Protein AF-A0A0F9FUB1-F1 (afdb_monomer)

Sequence (345 aa):
MPNSFFNKPELEKHFPLVKDVWTCPITGLKVPKDPAANLQWRAKILELADEDEEFREDLYTACSQSVLFFVNAFVFTLLVFEVDTEGPVKQAEHKHIPMVTWDVQDTHILRIEECIIKGLSLLSDKSRNMGATWNHLVELTHRFLFADAESHLILSRKEDTVDILDGQPKQYPYGPLADPGTLFGKIDYILAHLPEWMVPRCNRKKMHLVNLDNKTRIDGESANATAGSSDRRTSIFMDEMAKMEHAEDLLTAILPTVEHGKLVCFSSARGMKNTFAKTYWNAKRGLNEFVPLFIPYNVLPGRDRAWWKRTTANFPGWKALQEYPSTQEEAFLTAGECLFDVYKL

Nearest PDB structures (foldseek):
  2o0k-assembly1_A  TM=8.310E-01  e=2.846E-13  Tequatrovirus T4
  3cpe-assembly1_A  TM=8.251E-01  e=1.065E-12  Tequatrovirus T4
  3ezk-assembly1_A  TM=8.331E-01  e=1.104E-11  Tequatrovirus T4
  4iei-assembly1_A  TM=7.396E-01  e=1.405E-06  Lederbergvirus Sf6
  8v6v-assembly1_X  TM=5.039E-01  e=7.725E-02  Homo sapiens

Radius of gyration: 21.41 Å; Cα contacts (8 Å, |Δi|>4): 626; chains: 1; bounding box: 54×59×69 Å

Structure (mmCIF, N/CA/C/O backbone):
data_AF-A0A0F9FUB1-F1
#
_entry.id   AF-A0A0F9FUB1-F1
#
loop_
_atom_site.group_PDB
_atom_site.id
_atom_site.type_symbol
_atom_site.label_atom_id
_atom_site.label_alt_id
_atom_site.label_comp_id
_atom_site.label_asym_id
_atom_site.label_entity_id
_atom_site.label_seq_id
_atom_site.pdbx_PDB_ins_code
_atom_site.Cartn_x
_atom_site.Cartn_y
_atom_site.Cartn_z
_atom_site.occupancy
_atom_site.B_iso_or_equiv
_atom_site.auth_seq_id
_atom_site.auth_comp_id
_atom_site.auth_asym_id
_atom_site.auth_atom_id
_atom_site.pdbx_PDB_model_num
ATOM 1 N N . MET A 1 1 ? -1.567 -37.825 -49.108 1.00 39.22 1 MET A N 1
ATOM 2 C CA . MET A 1 1 ? -1.844 -38.178 -47.699 1.00 39.22 1 MET A CA 1
ATOM 3 C C . MET A 1 1 ? -2.225 -36.893 -46.974 1.00 39.22 1 MET A C 1
ATOM 5 O O . MET A 1 1 ? -1.507 -35.918 -47.168 1.00 39.22 1 MET A O 1
ATOM 9 N N . PRO A 1 2 ? -3.359 -36.825 -46.260 1.00 32.91 2 PRO A N 1
ATOM 10 C CA . PRO A 1 2 ? -3.817 -35.595 -45.617 1.00 32.91 2 PRO A CA 1
ATOM 11 C C . PRO A 1 2 ? -2.993 -35.269 -44.363 1.00 32.91 2 PRO A C 1
ATOM 13 O O . PRO A 1 2 ? -2.615 -36.166 -43.613 1.00 32.91 2 PRO A O 1
ATOM 16 N N . ASN A 1 3 ? -2.745 -33.975 -44.155 1.00 32.75 3 ASN A N 1
ATOM 17 C CA . ASN A 1 3 ? -2.061 -33.377 -43.007 1.00 32.75 3 ASN A CA 1
ATOM 18 C C . ASN A 1 3 ? -2.715 -33.768 -41.670 1.00 32.75 3 ASN A C 1
ATOM 20 O O . ASN A 1 3 ? -3.828 -33.338 -41.383 1.00 32.75 3 ASN A O 1
ATOM 24 N N . SER A 1 4 ? -1.998 -34.502 -40.816 1.00 37.56 4 SER A N 1
ATOM 25 C CA . SER A 1 4 ? -2.455 -34.903 -39.476 1.00 37.56 4 SER A CA 1
ATOM 26 C C . SER A 1 4 ? -1.955 -33.989 -38.342 1.00 37.56 4 SER A C 1
ATOM 28 O O . SER A 1 4 ? -1.742 -34.457 -37.229 1.00 37.56 4 SER A O 1
ATOM 30 N N . PHE A 1 5 ? -1.759 -32.689 -38.588 1.00 37.06 5 PHE A N 1
ATOM 31 C CA . PHE A 1 5 ? -1.266 -31.734 -37.573 1.00 37.06 5 PHE A CA 1
ATOM 32 C C . PHE A 1 5 ? -2.346 -30.795 -37.009 1.0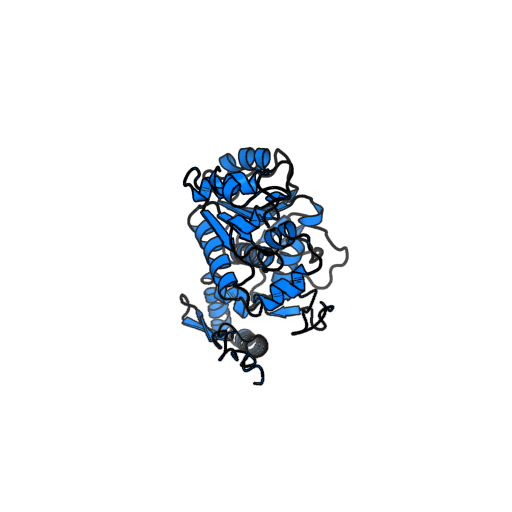0 37.06 5 PHE A C 1
ATOM 34 O O . PHE A 1 5 ? -2.061 -29.657 -36.647 1.00 37.06 5 PHE A O 1
ATOM 41 N N . PHE A 1 6 ? -3.581 -31.276 -36.876 1.00 41.03 6 PHE A N 1
ATOM 42 C CA . PHE A 1 6 ? -4.607 -30.610 -36.069 1.00 41.03 6 PHE A CA 1
ATOM 43 C C . PHE A 1 6 ? -5.077 -31.527 -34.943 1.00 41.03 6 PHE A C 1
ATOM 45 O O . PHE A 1 6 ? -6.197 -32.010 -34.956 1.00 41.03 6 PHE A O 1
ATOM 52 N N . ASN A 1 7 ? -4.218 -31.722 -33.945 1.00 38.50 7 ASN A N 1
ATOM 53 C CA . ASN A 1 7 ? -4.684 -31.888 -32.574 1.00 38.50 7 ASN A CA 1
ATOM 54 C C . ASN A 1 7 ? -4.102 -30.721 -31.785 1.00 38.50 7 ASN A C 1
ATOM 56 O O . ASN A 1 7 ? -2.942 -30.731 -31.376 1.00 38.50 7 ASN A O 1
ATOM 60 N N . LYS A 1 8 ? -4.904 -29.662 -31.660 1.00 35.44 8 LYS A N 1
ATOM 61 C CA . LYS A 1 8 ? -4.648 -28.579 -30.712 1.00 35.44 8 LYS A CA 1
ATOM 62 C C . LYS A 1 8 ? -4.683 -29.246 -29.329 1.00 35.44 8 LYS A C 1
ATOM 64 O O . LYS A 1 8 ? -5.699 -29.872 -29.038 1.00 35.44 8 LYS A O 1
ATOM 69 N N . PRO A 1 9 ? -3.622 -29.201 -28.509 1.00 41.03 9 PRO A N 1
ATOM 70 C CA . PRO A 1 9 ? -3.743 -29.680 -27.142 1.00 41.03 9 PRO A CA 1
ATOM 71 C C . PRO A 1 9 ? -4.807 -28.819 -26.455 1.00 41.03 9 PRO A C 1
ATOM 73 O O . PRO A 1 9 ? -4.644 -27.602 -26.336 1.00 41.03 9 PRO A O 1
ATOM 76 N N . GLU A 1 10 ? -5.930 -29.432 -26.088 1.00 41.75 10 GLU A N 1
ATOM 77 C CA . GLU A 1 10 ? -6.868 -28.821 -25.157 1.00 41.75 10 GLU A CA 1
ATOM 78 C C . GLU A 1 10 ? -6.169 -28.752 -23.802 1.00 41.75 10 GLU A C 1
ATOM 80 O O . GLU A 1 10 ? -5.651 -29.748 -23.297 1.00 41.75 10 GLU A O 1
ATOM 85 N N . LEU A 1 11 ? -6.082 -27.546 -23.242 1.00 40.59 11 LEU A N 1
ATOM 86 C CA . LEU A 1 11 ? -5.579 -27.365 -21.889 1.00 40.59 11 LEU A CA 1
ATOM 87 C C . LEU A 1 11 ? -6.583 -28.008 -20.933 1.00 40.59 11 LEU A C 1
ATOM 89 O O . LEU A 1 11 ? -7.717 -27.548 -20.827 1.00 40.59 11 LEU A O 1
ATOM 93 N N . GLU A 1 12 ? -6.148 -29.030 -20.204 1.00 41.97 12 GLU A N 1
ATOM 94 C CA . GLU A 1 12 ? -6.956 -29.826 -19.269 1.00 41.97 12 GLU A CA 1
ATOM 95 C C . GLU A 1 12 ? -7.289 -29.073 -17.952 1.00 41.97 12 GLU A C 1
ATOM 97 O O . GLU A 1 12 ? -7.445 -29.685 -16.902 1.00 41.97 12 GLU A O 1
ATOM 102 N N . LYS A 1 13 ? -7.480 -27.740 -18.026 1.00 51.28 13 LYS A N 1
ATOM 103 C CA . LYS A 1 13 ? -7.571 -26.704 -16.964 1.00 51.28 13 LYS A CA 1
ATOM 104 C C . LYS A 1 13 ? -6.227 -26.096 -16.575 1.00 51.28 13 LYS A C 1
ATOM 106 O O . LYS A 1 13 ? -5.463 -26.736 -15.874 1.00 51.28 13 LYS A O 1
ATOM 111 N N . HIS A 1 14 ? -6.025 -24.807 -16.870 1.00 39.44 14 HIS A N 1
ATOM 112 C CA . HIS A 1 14 ? -5.095 -23.949 -16.119 1.00 39.44 14 HIS A CA 1
ATOM 113 C C . HIS A 1 14 ? -5.567 -22.484 -16.107 1.00 39.44 14 HIS A C 1
ATOM 115 O O . HIS A 1 14 ? -5.007 -21.619 -16.772 1.00 39.44 14 HIS A O 1
ATOM 121 N N . PHE A 1 15 ? -6.593 -22.208 -15.307 1.00 41.69 15 PHE A N 1
ATOM 122 C CA . PHE A 1 15 ? -6.633 -20.971 -14.523 1.00 41.69 15 PHE A CA 1
ATOM 123 C C . PHE A 1 15 ? -6.132 -21.345 -13.124 1.00 41.69 15 PHE A C 1
ATOM 125 O O . PHE A 1 15 ? -6.408 -22.472 -12.697 1.00 41.69 15 PHE A O 1
ATOM 132 N N . PRO A 1 16 ? -5.379 -20.491 -12.407 1.00 48.22 16 PRO A N 1
ATOM 133 C CA . PRO A 1 16 ? -5.079 -20.797 -11.017 1.00 48.22 16 PRO A CA 1
ATOM 134 C C . PRO A 1 16 ? -6.413 -21.004 -10.298 1.00 48.22 16 PRO A C 1
ATOM 136 O O . PRO A 1 16 ? -7.318 -20.177 -10.420 1.00 48.22 16 PRO A O 1
ATOM 139 N N . LEU A 1 17 ? -6.541 -22.152 -9.628 1.00 47.44 17 LEU A N 1
ATOM 140 C CA . LEU A 1 17 ? -7.622 -22.433 -8.695 1.00 47.44 17 LEU A CA 1
ATOM 141 C C . LEU A 1 17 ? -7.592 -21.303 -7.671 1.00 47.44 17 LEU A C 1
ATOM 143 O O . LEU A 1 17 ? -6.778 -21.332 -6.748 1.00 47.44 17 LEU A O 1
ATOM 147 N N . VAL A 1 18 ? -8.435 -20.289 -7.852 1.00 51.62 18 VAL A N 1
ATOM 148 C CA . VAL A 1 18 ? -8.790 -19.406 -6.749 1.00 51.62 18 VAL A CA 1
ATOM 149 C C . VAL A 1 18 ? -9.301 -20.369 -5.688 1.00 51.62 18 VAL A C 1
ATOM 151 O O . VAL A 1 18 ? -10.274 -21.078 -5.933 1.00 51.62 18 VAL A O 1
ATOM 154 N N . LYS A 1 19 ? -8.583 -20.522 -4.570 1.00 58.09 19 LYS A N 1
ATOM 155 C CA . LYS A 1 19 ? -9.107 -21.324 -3.464 1.00 58.09 19 LYS A CA 1
ATOM 156 C C . LYS A 1 19 ? -10.461 -20.718 -3.132 1.00 58.09 19 LYS A C 1
ATOM 158 O O . LYS A 1 19 ? -10.484 -19.557 -2.742 1.00 58.09 19 LYS A O 1
ATOM 163 N N . ASP A 1 20 ? -11.547 -21.477 -3.280 1.00 77.94 20 ASP A N 1
ATOM 164 C CA . ASP A 1 20 ? -12.909 -20.964 -3.058 1.00 77.94 20 ASP A CA 1
ATOM 165 C C . ASP A 1 20 ? -13.018 -20.224 -1.716 1.00 77.94 20 ASP A C 1
ATOM 167 O O . ASP A 1 20 ? -13.736 -19.233 -1.585 1.00 77.94 20 ASP A O 1
ATOM 171 N N . VAL A 1 21 ? -12.226 -20.673 -0.736 1.00 90.62 21 VAL A N 1
ATOM 172 C CA . VAL A 1 21 ? -12.084 -20.079 0.587 1.00 90.62 21 VAL A CA 1
ATOM 173 C C . VAL A 1 21 ? -10.605 -19.965 0.974 1.00 90.62 21 VAL A C 1
ATOM 175 O O . VAL A 1 21 ? -9.864 -20.950 0.977 1.00 90.62 21 VAL A O 1
ATOM 178 N N . TRP A 1 22 ? -10.184 -18.769 1.375 1.00 93.75 22 TRP A N 1
ATOM 179 C CA . TRP A 1 22 ? -8.928 -18.519 2.081 1.00 93.75 22 TRP A CA 1
A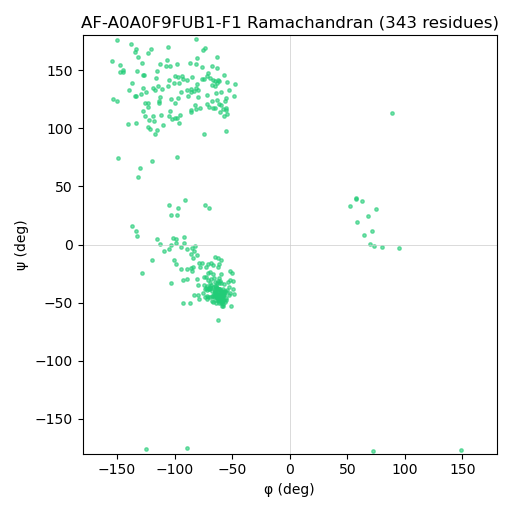TOM 180 C C . TRP A 1 22 ? -9.149 -18.637 3.590 1.00 93.75 22 TRP A C 1
ATOM 182 O O . TRP A 1 22 ? -10.185 -18.227 4.101 1.00 93.75 22 TRP A O 1
ATOM 192 N N . THR A 1 23 ? -8.191 -19.208 4.318 1.00 95.31 23 THR A N 1
ATOM 193 C CA . THR A 1 23 ? -8.221 -19.258 5.789 1.00 95.31 23 THR A CA 1
ATOM 194 C C . THR A 1 23 ? -7.084 -18.403 6.319 1.00 95.31 23 THR A C 1
ATOM 196 O O . THR A 1 23 ? -5.930 -18.642 5.959 1.00 95.31 23 THR A O 1
ATOM 199 N N . CYS A 1 24 ? -7.403 -17.418 7.155 1.00 94.62 24 CYS A N 1
ATOM 200 C CA . CYS A 1 24 ? -6.411 -16.553 7.766 1.00 94.62 24 CYS A CA 1
ATOM 201 C C . CYS A 1 24 ? -5.484 -17.380 8.668 1.00 94.62 24 CYS A C 1
ATOM 203 O O . CYS A 1 24 ? -5.974 -18.048 9.581 1.00 94.62 24 CYS A O 1
ATOM 205 N N . PRO A 1 25 ? -4.156 -17.341 8.457 1.00 93.69 25 PRO A N 1
ATOM 206 C CA . PRO A 1 25 ? -3.219 -18.119 9.264 1.00 93.69 25 PRO A CA 1
ATOM 207 C C . PRO A 1 25 ? -3.073 -17.589 10.698 1.00 93.69 25 PRO A C 1
ATOM 209 O O . PRO A 1 25 ? -2.562 -18.307 11.549 1.00 93.69 25 PRO A O 1
ATOM 212 N N . ILE A 1 26 ? -3.502 -16.349 10.958 1.00 93.81 26 ILE A N 1
ATOM 213 C CA . ILE A 1 26 ? -3.393 -15.691 12.267 1.00 93.81 26 ILE A CA 1
ATOM 214 C C . ILE A 1 26 ? -4.667 -15.923 13.084 1.00 93.81 26 ILE A C 1
ATOM 216 O O . ILE A 1 26 ? -4.597 -16.376 14.220 1.00 93.81 26 ILE A O 1
ATOM 220 N N . THR A 1 27 ? -5.834 -15.664 12.490 1.00 93.25 27 THR A N 1
ATOM 221 C CA . THR A 1 27 ? -7.121 -15.676 13.205 1.00 93.25 27 THR A CA 1
ATOM 222 C C . THR A 1 27 ? -7.929 -16.958 12.992 1.00 93.25 27 THR A C 1
ATOM 224 O O . THR A 1 27 ? -8.914 -17.191 13.682 1.00 93.25 27 THR A O 1
ATOM 227 N N . GLY A 1 28 ? -7.567 -17.790 12.008 1.00 94.31 28 GLY A N 1
ATOM 228 C CA . GLY A 1 28 ? -8.336 -18.976 11.614 1.00 94.31 28 GLY A CA 1
ATOM 229 C C . GLY A 1 28 ? -9.631 -18.676 10.843 1.00 94.31 28 GLY A C 1
ATOM 230 O O . GLY A 1 28 ? -10.315 -19.609 10.416 1.00 94.31 28 GLY A O 1
ATOM 231 N N . LEU A 1 29 ? -9.966 -17.397 10.626 1.00 94.31 29 LEU A N 1
ATOM 232 C CA . LEU A 1 29 ? -11.181 -16.983 9.923 1.00 94.31 29 LEU A CA 1
ATOM 233 C C . LEU A 1 29 ? -11.146 -17.377 8.446 1.00 94.31 29 LEU A C 1
ATOM 235 O O . LEU A 1 29 ? -10.120 -17.280 7.774 1.00 94.31 29 LEU A O 1
ATOM 239 N N . LYS A 1 30 ? -12.298 -17.804 7.931 1.00 95.38 30 LYS A N 1
ATOM 240 C CA . LYS A 1 30 ? -12.470 -18.263 6.551 1.00 95.38 30 LYS A CA 1
ATOM 241 C C . LYS A 1 30 ? -13.157 -17.192 5.715 1.00 95.38 30 LYS A C 1
ATOM 243 O O . LYS A 1 30 ? -14.257 -16.771 6.055 1.00 95.38 30 LYS A O 1
ATOM 248 N N . VAL A 1 31 ? -12.528 -16.801 4.611 1.00 95.75 31 VAL A N 1
ATOM 249 C CA . VAL A 1 31 ? -12.996 -15.744 3.711 1.00 95.75 31 VAL A CA 1
ATOM 250 C C . VAL A 1 31 ? -13.149 -16.304 2.296 1.00 95.75 31 VAL A C 1
ATOM 252 O O . VAL A 1 31 ? -12.165 -16.805 1.743 1.00 95.75 31 VAL A O 1
ATOM 255 N N . PRO A 1 32 ? -14.341 -16.236 1.681 1.00 94.94 32 PRO A N 1
ATOM 256 C CA . PRO A 1 32 ? -14.519 -16.631 0.287 1.00 94.94 32 PRO A CA 1
ATOM 257 C C . PRO A 1 32 ? -13.684 -15.754 -0.649 1.00 94.94 32 PRO A C 1
ATOM 259 O O . PRO A 1 32 ? -13.578 -14.547 -0.425 1.00 94.94 32 PRO A O 1
ATOM 262 N N . LYS A 1 33 ? -13.105 -16.341 -1.699 1.00 90.25 33 LYS A N 1
ATOM 263 C CA . LYS A 1 33 ? -12.280 -15.610 -2.683 1.00 90.25 33 LYS A CA 1
ATOM 264 C C . LYS A 1 33 ? -12.943 -15.466 -4.055 1.00 90.25 33 LYS A C 1
ATOM 266 O O . LYS A 1 33 ? -12.420 -14.757 -4.910 1.00 90.25 33 LYS A O 1
ATOM 271 N N . ASP A 1 34 ? -14.101 -16.088 -4.259 1.00 89.25 34 ASP A N 1
ATOM 272 C CA . ASP A 1 34 ? -14.991 -15.716 -5.358 1.00 89.25 34 ASP A CA 1
ATOM 273 C C . ASP A 1 34 ? -15.642 -14.351 -5.051 1.00 89.25 34 ASP A C 1
ATOM 275 O O . ASP A 1 34 ? -16.185 -14.190 -3.956 1.00 89.25 34 ASP A O 1
ATOM 279 N N . PRO A 1 35 ? -15.607 -13.359 -5.962 1.00 86.81 35 PRO A N 1
ATOM 280 C CA . PRO A 1 35 ? -16.130 -12.020 -5.687 1.00 86.81 35 PRO A CA 1
ATOM 281 C C . PRO A 1 35 ? -17.611 -11.975 -5.289 1.00 86.81 35 PRO A C 1
ATOM 283 O O . PRO A 1 35 ? -17.974 -11.198 -4.405 1.00 86.81 35 PRO A O 1
ATOM 286 N N . ALA A 1 36 ? -18.466 -12.800 -5.903 1.00 88.12 36 ALA A N 1
ATOM 287 C CA . ALA A 1 36 ? -19.897 -12.805 -5.607 1.00 88.12 36 ALA A CA 1
ATOM 288 C C . ALA A 1 36 ? -20.175 -13.459 -4.247 1.00 88.12 36 ALA A C 1
ATOM 290 O O . ALA A 1 36 ? -20.905 -12.898 -3.425 1.00 88.12 36 ALA A O 1
ATOM 291 N N . ALA A 1 37 ? -19.539 -14.602 -3.973 1.00 91.62 37 ALA A N 1
ATOM 292 C CA . ALA A 1 37 ? -19.627 -15.264 -2.674 1.00 91.62 37 ALA A CA 1
ATOM 293 C C . ALA A 1 37 ? -19.030 -14.402 -1.549 1.00 91.62 37 ALA A C 1
ATOM 295 O O . ALA A 1 37 ? -19.576 -14.353 -0.446 1.00 91.62 37 ALA A O 1
ATOM 296 N N . ASN A 1 38 ? -17.931 -13.693 -1.824 1.00 94.94 38 ASN A N 1
ATOM 297 C CA . ASN A 1 38 ? -17.304 -12.776 -0.880 1.00 94.94 38 ASN A CA 1
ATOM 298 C C . ASN A 1 38 ? -18.247 -11.621 -0.533 1.00 94.94 38 ASN A C 1
ATOM 300 O O . ASN A 1 38 ? -18.431 -11.341 0.645 1.00 94.94 38 ASN A O 1
ATOM 304 N N . LEU A 1 39 ? -18.906 -11.008 -1.520 1.00 92.12 39 LEU A N 1
ATOM 305 C CA . LEU A 1 39 ? -19.846 -9.912 -1.278 1.00 92.12 39 LEU A CA 1
ATOM 306 C C . LEU A 1 39 ? -21.030 -10.339 -0.395 1.00 92.12 39 LEU A C 1
ATOM 308 O O . LEU A 1 39 ? -21.378 -9.632 0.549 1.00 92.12 39 LEU A O 1
ATOM 312 N N . GLN A 1 40 ? -21.611 -11.514 -0.657 1.00 94.50 40 GLN A N 1
ATOM 313 C CA . GLN A 1 40 ? -22.681 -12.076 0.179 1.00 94.50 40 GLN A CA 1
ATOM 314 C C . GLN A 1 40 ? -22.197 -12.372 1.603 1.00 94.50 40 GLN A C 1
ATOM 316 O O . GLN A 1 40 ? -22.892 -12.087 2.577 1.00 94.50 40 GLN A O 1
ATOM 321 N N . TRP A 1 41 ? -20.989 -12.923 1.732 1.00 96.38 41 TRP A N 1
ATOM 322 C CA . TRP A 1 41 ? -20.381 -13.199 3.029 1.00 96.38 41 TRP A CA 1
ATOM 323 C C . TRP A 1 41 ? -20.098 -11.916 3.821 1.00 96.38 41 TRP A C 1
ATOM 325 O O . TRP A 1 41 ? -20.417 -11.871 5.006 1.00 96.38 41 TRP A O 1
ATOM 335 N N . ARG A 1 42 ? -19.592 -10.859 3.167 1.00 96.25 42 ARG A N 1
ATOM 336 C CA . ARG A 1 42 ? -19.385 -9.534 3.773 1.00 96.25 42 ARG A CA 1
ATOM 337 C C . ARG A 1 42 ? -20.687 -8.961 4.326 1.00 96.25 42 ARG A C 1
ATOM 339 O O . ARG A 1 42 ? -20.718 -8.540 5.473 1.00 96.25 42 ARG A O 1
ATOM 346 N N . ALA A 1 43 ? -21.766 -8.998 3.542 1.00 95.25 43 ALA A N 1
ATOM 347 C CA . ALA A 1 43 ? -23.073 -8.516 3.991 1.00 95.25 43 ALA A CA 1
ATOM 348 C C . ALA A 1 43 ? -23.541 -9.241 5.264 1.00 95.25 43 ALA A C 1
ATOM 350 O O . ALA A 1 43 ? -23.957 -8.598 6.220 1.00 95.25 43 ALA A O 1
ATOM 351 N N . LYS A 1 44 ? -23.376 -10.569 5.309 1.00 96.12 44 LYS A N 1
ATOM 352 C CA . LYS A 1 44 ? -23.748 -11.377 6.474 1.00 96.12 44 LYS A CA 1
ATOM 353 C C . LYS A 1 44 ? -22.927 -11.046 7.723 1.00 96.12 44 LYS A C 1
ATOM 355 O O . LYS A 1 44 ? -23.491 -10.976 8.808 1.00 96.12 44 LYS A O 1
ATOM 360 N N . ILE A 1 45 ? -21.604 -10.896 7.608 1.00 96.31 45 ILE A N 1
ATOM 361 C CA . ILE A 1 45 ? -20.782 -10.572 8.788 1.00 96.31 45 ILE A CA 1
ATOM 362 C C . ILE A 1 45 ? -21.055 -9.154 9.298 1.00 96.31 45 ILE A C 1
ATOM 364 O O . ILE A 1 45 ? -20.935 -8.928 10.493 1.00 96.31 45 ILE A O 1
ATOM 368 N N . LEU A 1 46 ? -21.437 -8.222 8.418 1.00 95.44 46 LEU A N 1
ATOM 369 C CA . LEU A 1 46 ? -21.810 -6.863 8.810 1.00 95.44 46 LEU A CA 1
ATOM 370 C C . LEU A 1 46 ? -23.153 -6.839 9.539 1.00 95.44 46 LEU A C 1
ATOM 372 O O . LEU A 1 46 ? -23.234 -6.244 10.602 1.00 95.44 46 LEU A O 1
ATOM 376 N N . GLU A 1 47 ? -24.157 -7.555 9.027 1.00 96.06 47 GLU A N 1
ATOM 377 C CA . GLU A 1 47 ? -25.457 -7.705 9.699 1.00 96.06 47 GLU A CA 1
ATOM 378 C C . GLU A 1 47 ? -25.294 -8.295 11.109 1.00 96.06 47 GLU A C 1
ATOM 380 O O . GLU A 1 47 ? -25.861 -7.782 12.067 1.00 96.06 47 GLU A O 1
ATOM 385 N N . LEU A 1 48 ? -24.437 -9.311 11.263 1.00 95.56 48 LEU A N 1
ATOM 386 C CA . LEU A 1 48 ? -24.114 -9.870 12.580 1.00 95.56 48 LEU A CA 1
ATOM 387 C C . LEU A 1 48 ? -23.383 -8.868 13.487 1.00 95.56 48 LEU A C 1
ATOM 389 O O . LEU A 1 48 ? -23.672 -8.806 14.675 1.00 95.56 48 LEU A O 1
ATOM 393 N N . ALA A 1 49 ? -22.445 -8.088 12.946 1.00 96.25 49 ALA A N 1
ATOM 394 C CA . ALA A 1 49 ? -21.695 -7.091 13.714 1.00 96.25 49 ALA A CA 1
ATOM 395 C C . ALA A 1 49 ? -22.551 -5.891 14.157 1.00 96.25 49 ALA A C 1
ATOM 397 O O . ALA A 1 49 ? -22.204 -5.218 15.127 1.00 96.25 49 ALA A O 1
ATOM 398 N N . ASP A 1 50 ? -23.651 -5.609 13.454 1.00 93.69 50 ASP A N 1
ATOM 399 C CA . ASP A 1 50 ? -24.607 -4.570 13.843 1.00 93.69 50 ASP A CA 1
ATOM 400 C C . ASP A 1 50 ? -25.479 -5.010 15.034 1.00 93.69 50 ASP A C 1
ATOM 402 O O . ASP A 1 50 ? -25.916 -4.168 15.823 1.00 93.69 50 ASP A O 1
ATOM 406 N N . GLU A 1 51 ? -25.713 -6.317 15.190 1.00 95.06 51 GLU A N 1
ATOM 407 C CA . GLU A 1 51 ? -26.518 -6.895 16.275 1.00 95.06 51 GLU A CA 1
ATOM 408 C C . GLU A 1 51 ? -25.687 -7.320 17.499 1.00 95.06 51 GLU A C 1
ATOM 410 O O . GLU A 1 51 ? -26.192 -7.281 18.624 1.00 95.06 51 GLU A O 1
ATOM 415 N N . ASP A 1 52 ? -24.427 -7.717 17.295 1.00 97.31 52 ASP A N 1
ATOM 416 C CA . ASP A 1 52 ? -23.550 -8.293 18.318 1.00 97.31 52 ASP A CA 1
ATOM 417 C C . ASP A 1 52 ? -22.253 -7.478 18.478 1.00 97.31 52 ASP A C 1
ATOM 419 O O . ASP A 1 52 ? -21.343 -7.506 17.644 1.00 97.31 52 ASP A O 1
ATOM 423 N N . GLU A 1 53 ? -22.171 -6.751 19.595 1.00 96.75 53 GLU A N 1
ATOM 424 C CA . GLU A 1 53 ? -21.020 -5.918 19.944 1.00 96.75 53 GLU A CA 1
ATOM 425 C C . GLU A 1 53 ? -19.749 -6.735 20.219 1.00 96.75 53 GLU A C 1
ATOM 427 O O . GLU A 1 53 ? -18.668 -6.301 19.827 1.00 96.75 53 GLU A O 1
ATOM 432 N N . GLU A 1 54 ? -19.854 -7.920 20.828 1.00 97.06 54 GLU A N 1
ATOM 433 C CA . GLU A 1 54 ? -18.690 -8.777 21.096 1.00 97.06 54 GLU A CA 1
ATOM 434 C C . GLU A 1 54 ? -18.117 -9.306 19.778 1.00 97.06 54 GLU A C 1
ATOM 436 O O . GLU A 1 54 ? -16.915 -9.205 19.525 1.00 97.06 54 GLU A O 1
ATOM 441 N N . PHE A 1 55 ? -18.991 -9.757 18.874 1.00 97.00 55 PHE A N 1
ATOM 442 C CA . PHE A 1 55 ? -18.586 -10.186 17.536 1.00 97.00 55 PHE A CA 1
ATOM 443 C C . PHE A 1 55 ? -17.931 -9.055 16.728 1.00 97.00 55 PHE A C 1
ATOM 445 O O . PHE A 1 55 ? -16.954 -9.277 16.007 1.00 97.00 55 PHE A O 1
ATOM 452 N N . ARG A 1 56 ? -18.440 -7.825 16.851 1.00 97.38 56 ARG A N 1
ATOM 453 C CA . ARG A 1 56 ? -17.855 -6.642 16.209 1.00 97.38 56 ARG A CA 1
ATOM 454 C C . ARG A 1 56 ? -16.446 -6.338 16.722 1.00 97.38 56 ARG A C 1
ATOM 456 O O . ARG A 1 56 ? -15.553 -6.087 15.910 1.00 97.38 56 ARG A O 1
ATOM 463 N N . GLU A 1 57 ? -16.226 -6.390 18.034 1.00 96.94 57 GLU A N 1
ATOM 464 C CA . GLU A 1 57 ? -14.897 -6.200 18.637 1.00 96.94 57 GLU A CA 1
ATOM 465 C C . GLU A 1 57 ? -13.913 -7.308 18.223 1.00 96.94 57 GLU A C 1
ATOM 467 O O . GLU A 1 57 ? -12.745 -7.034 17.917 1.00 96.94 57 GLU A O 1
ATOM 472 N N . ASP A 1 58 ? -14.390 -8.551 18.113 1.00 97.06 58 ASP A N 1
ATOM 473 C CA . ASP A 1 58 ? -13.604 -9.674 17.596 1.00 97.06 58 ASP A CA 1
ATOM 474 C C . ASP A 1 58 ? -13.197 -9.457 16.131 1.00 97.06 58 ASP A C 1
ATOM 476 O O . ASP A 1 58 ? -12.044 -9.698 15.759 1.00 97.06 58 ASP A O 1
ATOM 480 N N . LEU A 1 59 ? -14.105 -8.953 15.286 1.00 97.56 59 LEU A N 1
ATOM 481 C CA . LEU A 1 59 ? -13.793 -8.597 13.898 1.00 97.56 59 LEU A CA 1
ATOM 482 C C . LEU A 1 59 ? -12.775 -7.456 13.815 1.00 97.56 59 LEU A C 1
ATOM 484 O O . LEU A 1 59 ? -11.839 -7.534 13.010 1.00 97.56 59 LEU A O 1
ATOM 488 N N . TYR A 1 60 ? -12.933 -6.412 14.633 1.00 97.69 60 TYR A N 1
ATOM 489 C CA . TYR A 1 60 ? -11.984 -5.300 14.706 1.00 97.69 60 TYR A CA 1
ATOM 490 C C . TYR A 1 60 ? -10.589 -5.797 15.116 1.00 97.69 60 TYR A C 1
ATOM 492 O O . TYR A 1 60 ? -9.589 -5.486 14.461 1.00 97.69 60 TYR A O 1
ATOM 500 N N . THR A 1 61 ? -10.523 -6.658 16.133 1.00 97.62 61 THR A N 1
ATOM 501 C CA . THR A 1 61 ? -9.288 -7.301 16.604 1.00 97.62 61 THR A CA 1
ATOM 502 C C . THR A 1 61 ? -8.671 -8.201 15.534 1.00 97.62 61 THR A C 1
ATOM 504 O O . THR A 1 61 ? -7.467 -8.147 15.284 1.00 97.62 61 THR A O 1
ATOM 507 N N . ALA A 1 62 ? -9.475 -8.994 14.829 1.00 98.06 62 ALA A N 1
ATOM 508 C CA . ALA A 1 62 ? -8.994 -9.808 13.720 1.00 98.06 62 ALA A CA 1
ATOM 509 C C . ALA A 1 62 ? -8.407 -8.953 12.582 1.00 98.06 62 ALA A C 1
ATOM 511 O O . ALA A 1 62 ? -7.395 -9.330 11.984 1.00 98.06 62 ALA A O 1
ATOM 512 N N . CYS A 1 63 ? -9.013 -7.796 12.289 1.00 98.38 63 CYS A N 1
ATOM 513 C CA . CYS A 1 63 ? -8.486 -6.851 11.306 1.00 98.38 63 CYS A CA 1
ATOM 514 C C . CYS A 1 63 ? -7.156 -6.252 11.750 1.00 98.38 63 CYS A C 1
ATOM 516 O O . CYS A 1 63 ? -6.228 -6.213 10.944 1.00 98.38 63 CYS A O 1
ATOM 518 N N . SER A 1 64 ? -7.034 -5.835 13.012 1.00 97.56 64 SER A N 1
ATOM 519 C CA . SER A 1 64 ? -5.796 -5.235 13.524 1.00 97.56 64 SER A CA 1
ATOM 520 C C . SER A 1 64 ? -4.612 -6.207 13.473 1.00 97.56 64 SER A C 1
ATOM 522 O O . SER A 1 64 ? -3.484 -5.796 13.210 1.00 97.56 64 SER A O 1
ATOM 524 N N . GLN A 1 65 ? -4.875 -7.507 13.630 1.00 96.81 65 GLN A N 1
ATOM 525 C CA . GLN A 1 65 ? -3.864 -8.565 13.583 1.00 96.81 65 GLN A CA 1
ATOM 526 C C . GLN A 1 65 ? -3.532 -9.065 12.170 1.00 96.81 65 GLN A C 1
ATOM 528 O O . GLN A 1 65 ? -2.479 -9.668 11.974 1.00 96.81 65 GLN A O 1
ATOM 533 N N . SER A 1 66 ? -4.425 -8.889 11.190 1.00 97.69 66 SER A N 1
ATOM 534 C CA . SER A 1 66 ? -4.242 -9.437 9.843 1.00 97.69 66 SER A CA 1
ATOM 535 C C . SER A 1 66 ? -4.700 -8.474 8.754 1.00 97.69 66 SER A C 1
ATOM 537 O O . SER A 1 66 ? -5.886 -8.397 8.419 1.00 97.69 66 SER A O 1
ATOM 539 N N . VAL A 1 67 ? -3.731 -7.831 8.095 1.00 97.69 67 VAL A N 1
ATOM 540 C CA . VAL A 1 67 ? -3.981 -6.976 6.923 1.00 97.69 67 VAL A CA 1
ATOM 541 C C . VAL A 1 67 ? -4.702 -7.724 5.792 1.00 97.69 67 VAL A C 1
ATOM 543 O O . VAL A 1 67 ? -5.553 -7.153 5.109 1.00 97.69 67 VAL A O 1
ATOM 546 N N . LEU A 1 68 ? -4.432 -9.026 5.621 1.00 97.69 68 LEU A N 1
ATOM 547 C CA . LEU A 1 68 ? -5.107 -9.849 4.613 1.00 97.69 68 LEU A CA 1
ATOM 548 C C . LEU A 1 68 ? -6.567 -10.145 4.962 1.00 97.69 68 LEU A C 1
ATOM 550 O O . LEU A 1 68 ? -7.405 -10.189 4.059 1.00 97.69 68 LEU A O 1
ATOM 554 N N . PHE A 1 69 ? -6.892 -10.336 6.243 1.00 98.06 69 PHE A N 1
ATOM 555 C CA . PHE A 1 69 ? -8.288 -10.446 6.657 1.00 98.06 69 PHE A CA 1
ATOM 556 C C . PHE A 1 69 ? -9.009 -9.114 6.440 1.00 98.06 69 PHE A C 1
ATOM 558 O O . PHE A 1 69 ? -10.031 -9.090 5.756 1.00 98.06 69 PHE A O 1
ATOM 565 N N . PHE A 1 70 ? -8.418 -8.010 6.908 1.00 98.31 70 PHE A N 1
ATOM 566 C CA . PHE A 1 70 ? -8.945 -6.658 6.719 1.00 98.31 70 PHE A CA 1
ATOM 567 C C . PHE A 1 70 ? -9.278 -6.356 5.247 1.00 98.31 70 PHE A C 1
ATOM 569 O O . PHE A 1 70 ? -10.414 -6.000 4.926 1.00 98.31 70 PHE A O 1
ATOM 576 N N . VAL A 1 71 ? -8.326 -6.562 4.327 1.00 97.44 71 VAL A N 1
ATOM 577 C CA . VAL A 1 71 ? -8.542 -6.254 2.904 1.00 97.44 71 VAL A CA 1
ATOM 578 C C . VAL A 1 71 ? -9.622 -7.133 2.274 1.00 97.44 71 VAL A C 1
ATOM 580 O O . VAL A 1 71 ? -10.511 -6.628 1.588 1.00 97.44 71 VAL A O 1
ATOM 583 N N . ASN A 1 72 ? -9.605 -8.440 2.547 1.00 96.75 72 ASN A N 1
ATOM 584 C CA . ASN A 1 72 ? -10.550 -9.370 1.934 1.00 96.75 72 ASN A CA 1
ATOM 585 C C . ASN A 1 72 ? -11.954 -9.308 2.547 1.00 96.75 72 ASN A C 1
ATOM 587 O O . ASN A 1 72 ? -12.893 -9.791 1.905 1.00 96.75 72 ASN A O 1
ATOM 591 N N . ALA A 1 73 ? -12.112 -8.708 3.729 1.00 96.56 73 ALA A N 1
ATOM 592 C CA . ALA A 1 73 ? -13.395 -8.583 4.409 1.00 96.56 73 ALA A CA 1
ATOM 593 C C . ALA A 1 73 ? -14.039 -7.197 4.316 1.00 96.56 73 ALA A C 1
ATOM 595 O O . ALA A 1 73 ? -15.258 -7.121 4.216 1.00 96.56 73 ALA A O 1
ATOM 596 N N . PHE A 1 74 ? -13.262 -6.113 4.272 1.00 96.56 74 PHE A N 1
ATOM 597 C CA . PHE A 1 74 ? -13.836 -4.766 4.398 1.00 96.56 74 PHE A CA 1
ATOM 598 C C . PHE A 1 74 ? -13.424 -3.805 3.286 1.00 96.56 74 PHE A C 1
ATOM 600 O O . PHE A 1 74 ? -14.165 -2.880 2.969 1.00 96.56 74 PHE A O 1
ATOM 607 N N . VAL A 1 75 ? -12.288 -4.027 2.623 1.00 96.38 75 VAL A N 1
ATOM 608 C CA . VAL A 1 75 ? -11.785 -3.058 1.641 1.00 96.38 75 VAL A CA 1
ATOM 609 C C . VAL A 1 75 ? -12.507 -3.185 0.303 1.00 96.38 75 VAL A C 1
ATOM 611 O O . VAL A 1 75 ? -12.645 -4.277 -0.260 1.00 96.38 75 VAL A O 1
ATOM 614 N N . PHE A 1 76 ? -12.925 -2.045 -0.240 1.00 92.00 76 PHE A N 1
ATOM 615 C CA . PHE A 1 76 ? -13.394 -1.900 -1.614 1.00 92.00 76 PHE A CA 1
ATOM 616 C C . PHE A 1 76 ? -12.320 -1.238 -2.480 1.00 92.00 76 PHE A C 1
ATOM 618 O O . PHE A 1 76 ? -11.497 -0.458 -2.006 1.00 92.00 76 PHE A O 1
ATOM 625 N N . THR A 1 77 ? -12.355 -1.524 -3.778 1.00 88.00 77 THR A N 1
ATOM 626 C CA . THR A 1 77 ? -11.555 -0.840 -4.796 1.00 88.00 77 THR A CA 1
ATOM 627 C C . THR A 1 77 ? -12.462 -0.240 -5.870 1.00 88.00 77 THR A C 1
ATOM 629 O O . THR A 1 77 ? -13.654 -0.557 -5.947 1.00 88.00 77 THR A O 1
ATOM 632 N N . LEU A 1 78 ? -11.903 0.669 -6.667 1.00 80.38 78 LEU A N 1
ATOM 633 C CA . LEU A 1 78 ? -12.595 1.334 -7.763 1.00 80.38 78 LEU A CA 1
ATOM 634 C C . LEU A 1 78 ? -12.135 0.744 -9.101 1.00 80.38 78 LEU A C 1
ATOM 636 O O . LEU A 1 78 ? -11.001 0.962 -9.538 1.00 80.38 78 LEU A O 1
ATOM 640 N N . LEU A 1 79 ? -13.029 0.017 -9.766 1.00 72.62 79 LEU A N 1
ATOM 641 C CA . LEU A 1 79 ? -12.826 -0.488 -11.114 1.00 72.62 79 LEU A CA 1
ATOM 642 C C . LEU A 1 79 ? -13.243 0.579 -12.127 1.00 72.62 79 LEU A C 1
ATOM 644 O O . LEU A 1 79 ? -14.408 0.950 -12.238 1.00 72.62 79 LEU A O 1
ATOM 648 N N . VAL A 1 80 ? -12.272 1.088 -12.882 1.00 61.62 80 VAL A N 1
ATOM 649 C CA . VAL A 1 80 ? -12.536 2.065 -13.953 1.00 61.62 80 VAL A CA 1
ATOM 650 C C . VAL A 1 80 ? -12.810 1.357 -15.284 1.00 61.62 80 VAL A C 1
ATOM 652 O O . VAL A 1 80 ? -13.571 1.853 -16.116 1.00 61.62 80 VAL A O 1
ATOM 655 N N . PHE A 1 81 ? -12.218 0.177 -15.474 1.00 56.28 81 PHE A N 1
ATOM 656 C CA . PHE A 1 81 ? -12.235 -0.551 -16.733 1.00 56.28 81 PHE A CA 1
ATOM 657 C C . PHE A 1 81 ? -12.421 -2.053 -16.512 1.00 56.28 81 PHE A C 1
ATOM 659 O O . PHE A 1 81 ? -11.698 -2.651 -15.718 1.00 56.28 81 PHE A O 1
ATOM 666 N N . GLU A 1 82 ? -13.330 -2.659 -17.268 1.00 52.44 82 GLU A N 1
ATOM 667 C CA . GLU A 1 82 ? -13.513 -4.105 -17.364 1.00 52.44 82 GLU A CA 1
ATOM 668 C C . GLU A 1 82 ? -12.852 -4.632 -18.639 1.00 52.44 82 GLU A C 1
ATOM 670 O O . GLU A 1 82 ? -12.926 -4.023 -19.711 1.00 52.44 82 GLU A O 1
ATOM 675 N N . VAL A 1 83 ? -12.186 -5.779 -18.523 1.00 51.41 83 VAL A N 1
ATOM 676 C CA . VAL A 1 83 ? -11.662 -6.513 -19.675 1.00 51.41 83 VAL A CA 1
ATOM 677 C C . VAL A 1 83 ? -12.618 -7.666 -19.932 1.00 51.41 83 VAL A C 1
ATOM 679 O O . VAL A 1 83 ? -12.665 -8.616 -19.155 1.00 51.41 83 VAL A O 1
ATOM 682 N N . ASP A 1 84 ? -13.390 -7.560 -21.010 1.00 45.78 84 ASP A N 1
ATOM 683 C CA . ASP A 1 84 ? -14.251 -8.644 -21.474 1.00 45.78 84 ASP A CA 1
ATOM 684 C C . ASP A 1 84 ? -13.372 -9.844 -21.865 1.00 45.78 84 ASP A C 1
ATOM 686 O O . ASP A 1 84 ? -12.301 -9.661 -22.452 1.00 45.78 84 ASP A O 1
ATOM 690 N N . THR A 1 85 ? -13.798 -11.062 -21.523 1.00 43.72 85 THR A N 1
ATOM 691 C CA . THR A 1 85 ? -12.989 -12.300 -21.607 1.00 43.72 85 THR A CA 1
ATOM 692 C C . THR A 1 85 ? -12.336 -12.543 -22.976 1.00 43.72 85 THR A C 1
ATOM 694 O O . THR A 1 85 ? -11.280 -13.176 -23.047 1.00 43.72 85 THR A O 1
ATOM 697 N N . GLU A 1 86 ? -12.877 -11.955 -24.047 1.00 44.78 86 GLU A N 1
ATOM 698 C CA . GLU A 1 86 ? -12.300 -11.980 -25.398 1.00 44.78 86 GLU A CA 1
ATOM 699 C C . GLU A 1 86 ? -12.268 -10.608 -26.113 1.00 44.78 86 GLU A C 1
ATOM 701 O O . GLU A 1 86 ? -12.011 -10.547 -27.316 1.00 44.78 86 GLU A O 1
ATOM 706 N N . GLY A 1 87 ? -12.519 -9.494 -25.413 1.00 51.28 87 GLY A N 1
ATOM 707 C CA . GLY A 1 87 ? -12.901 -8.223 -26.047 1.00 51.28 87 GLY A CA 1
ATOM 708 C C . GLY A 1 87 ? -12.053 -6.982 -25.717 1.00 51.28 87 GLY A C 1
ATOM 709 O O . GLY A 1 87 ? -11.034 -7.060 -25.027 1.00 51.28 87 GLY A O 1
ATOM 710 N N . PRO A 1 88 ? -12.463 -5.805 -26.241 1.00 47.88 88 PRO A N 1
ATOM 711 C CA . PRO A 1 88 ? -11.857 -4.523 -25.900 1.00 47.88 88 PRO A CA 1
ATOM 712 C C . PRO A 1 88 ? -12.143 -4.149 -24.442 1.00 47.88 88 PRO A C 1
ATOM 714 O O . PRO A 1 88 ? -13.160 -4.535 -23.869 1.00 47.88 88 PRO A O 1
ATOM 717 N N . VAL A 1 89 ? -11.249 -3.345 -23.869 1.00 58.22 89 VAL A N 1
ATOM 718 C CA . VAL A 1 89 ? -11.436 -2.728 -22.553 1.00 58.22 89 VAL A CA 1
ATOM 719 C C . VAL A 1 89 ? -12.692 -1.851 -22.593 1.00 58.22 89 VAL A C 1
ATOM 721 O O . VAL A 1 89 ? -12.759 -0.913 -23.390 1.00 58.22 89 VAL A O 1
ATOM 724 N N . LYS A 1 90 ? -13.684 -2.153 -21.754 1.00 55.44 90 LYS A N 1
ATOM 725 C CA . LYS A 1 90 ? -14.920 -1.371 -21.603 1.00 55.44 90 LYS A CA 1
ATOM 726 C C . LYS A 1 90 ? -14.885 -0.609 -20.281 1.00 55.44 90 LYS A C 1
ATOM 728 O O . LYS A 1 90 ? -14.129 -0.954 -19.376 1.00 55.44 90 LYS A O 1
ATOM 733 N N . GLN A 1 91 ? -15.676 0.455 -20.167 1.00 55.31 91 GLN A N 1
ATOM 734 C CA . GLN A 1 91 ? -15.919 1.063 -18.857 1.00 55.31 91 GLN A CA 1
ATOM 735 C C . GLN A 1 91 ? -16.670 0.059 -17.984 1.00 55.31 91 GLN A C 1
ATOM 737 O O . GLN A 1 91 ? -17.591 -0.588 -18.476 1.00 55.31 91 GLN A O 1
ATOM 742 N N . ALA A 1 92 ? -16.261 -0.069 -16.724 1.00 61.56 92 ALA A N 1
ATOM 743 C CA . ALA A 1 92 ? -16.924 -0.972 -15.792 1.00 61.56 92 ALA A CA 1
ATOM 744 C C . ALA A 1 92 ? -18.371 -0.523 -15.541 1.00 61.56 92 ALA A C 1
ATOM 746 O O . ALA A 1 92 ? -18.602 0.655 -15.235 1.00 61.56 92 ALA A O 1
ATOM 747 N N . GLU A 1 93 ? -19.328 -1.449 -15.652 1.00 58.34 93 GLU A N 1
ATOM 748 C CA . GLU A 1 93 ? -20.731 -1.190 -15.297 1.00 58.34 93 GLU A CA 1
ATOM 749 C C . GLU A 1 93 ? -20.871 -1.042 -13.776 1.00 58.34 93 GLU A C 1
ATOM 751 O O . GLU A 1 93 ? -21.555 -0.137 -13.289 1.00 58.34 93 GLU A O 1
ATOM 756 N N . HIS A 1 94 ? -20.129 -1.858 -13.021 1.00 66.69 94 HIS A N 1
ATOM 757 C CA . HIS A 1 94 ? -20.036 -1.788 -11.567 1.00 66.69 94 HIS A CA 1
ATOM 758 C C . HIS A 1 94 ? -18.649 -1.306 -11.140 1.00 66.69 94 HIS A C 1
ATOM 760 O O . HIS A 1 94 ? -17.668 -2.046 -11.141 1.00 66.69 94 HIS A O 1
ATOM 766 N N . LYS A 1 95 ? -18.564 -0.031 -10.752 1.00 77.50 95 LYS A N 1
ATOM 767 C CA . LYS A 1 95 ? -17.284 0.605 -10.407 1.00 77.50 95 LYS A CA 1
ATOM 768 C C . LYS A 1 95 ? -16.803 0.275 -8.997 1.00 77.50 95 LYS A C 1
ATOM 770 O O . LYS A 1 95 ? -15.602 0.257 -8.761 1.00 77.50 95 LYS A O 1
ATOM 775 N N . HIS A 1 96 ? -17.717 0.023 -8.066 1.00 84.38 96 HIS A N 1
ATOM 776 C CA . HIS A 1 96 ? -17.395 -0.259 -6.668 1.00 84.38 96 HIS A CA 1
ATOM 777 C C . HIS A 1 96 ? -17.392 -1.766 -6.455 1.00 84.38 96 HIS A C 1
ATOM 779 O O . HIS A 1 96 ? -18.449 -2.393 -6.490 1.00 84.38 96 HIS A O 1
ATOM 785 N N . ILE A 1 97 ? -16.212 -2.349 -6.261 1.00 86.00 97 ILE A N 1
ATOM 786 C CA . ILE A 1 97 ? -16.070 -3.799 -6.113 1.00 86.00 97 ILE A CA 1
ATOM 787 C C . ILE A 1 97 ? -15.299 -4.143 -4.837 1.00 86.00 97 ILE A C 1
ATOM 789 O O . ILE A 1 97 ? -14.385 -3.402 -4.457 1.00 86.00 97 ILE A O 1
ATOM 793 N N . PRO A 1 98 ? -15.633 -5.259 -4.164 1.00 90.75 98 PRO A N 1
ATOM 794 C CA . PRO A 1 98 ? -14.831 -5.741 -3.051 1.00 90.75 98 PRO A CA 1
ATOM 795 C C . PRO A 1 98 ? -13.412 -6.037 -3.544 1.00 90.75 98 PRO A C 1
ATOM 797 O O . PRO A 1 98 ? -13.219 -6.705 -4.563 1.00 90.75 98 PRO A O 1
ATOM 800 N N . MET A 1 99 ? -12.403 -5.546 -2.824 1.00 92.69 99 MET A N 1
ATOM 801 C CA . MET A 1 99 ? -11.025 -5.935 -3.086 1.00 92.69 99 MET A CA 1
ATOM 802 C C . MET A 1 99 ? -10.822 -7.355 -2.560 1.00 92.69 99 MET A C 1
ATOM 804 O O . MET A 1 99 ? -10.559 -7.573 -1.381 1.00 92.69 99 MET A O 1
ATOM 808 N N . VAL A 1 100 ? -10.969 -8.327 -3.455 1.00 92.50 100 VAL A N 1
ATOM 809 C CA . VAL A 1 100 ? -10.631 -9.725 -3.196 1.00 92.50 100 VAL A CA 1
ATOM 810 C C . VAL A 1 100 ? -9.268 -9.987 -3.809 1.00 92.50 100 VAL A 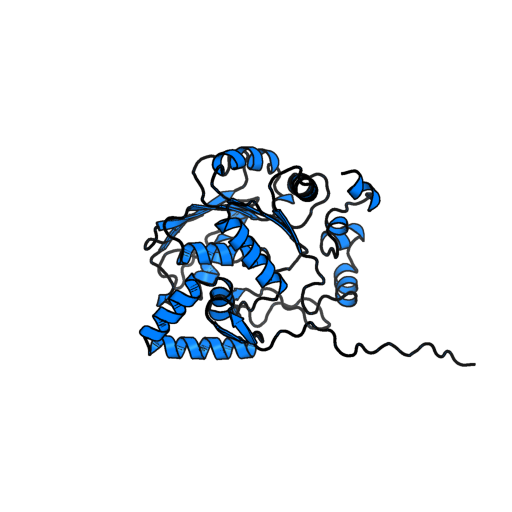C 1
ATOM 812 O O . VAL A 1 100 ? -9.105 -9.974 -5.029 1.00 92.50 100 VAL A O 1
ATOM 815 N N . THR A 1 101 ? -8.265 -10.150 -2.956 1.00 92.81 101 THR A N 1
ATOM 816 C CA . THR A 1 101 ? -6.870 -10.189 -3.396 1.00 92.81 101 THR A CA 1
ATOM 817 C C . THR A 1 101 ? -6.539 -11.485 -4.131 1.00 92.81 101 THR A C 1
ATOM 819 O O . THR A 1 101 ? -7.013 -12.563 -3.775 1.00 92.81 101 THR A O 1
ATOM 822 N N . TRP A 1 102 ? -5.670 -11.410 -5.132 1.00 89.94 102 TRP A N 1
ATOM 823 C CA . TRP A 1 102 ? -5.021 -12.596 -5.697 1.00 89.94 102 TRP A CA 1
ATOM 824 C C . TRP A 1 102 ? -3.839 -13.047 -4.830 1.00 89.94 102 TRP A C 1
ATOM 826 O O . TRP A 1 102 ? -3.252 -12.229 -4.126 1.00 89.94 102 TRP A O 1
ATOM 836 N N . ASP A 1 103 ? -3.399 -14.300 -4.960 1.00 89.31 103 ASP A N 1
ATOM 837 C CA . ASP A 1 103 ? -2.252 -14.848 -4.207 1.00 89.31 103 ASP A CA 1
ATOM 838 C C . ASP A 1 103 ? -0.978 -13.990 -4.335 1.00 89.31 103 ASP A C 1
ATOM 840 O O . ASP A 1 103 ? -0.212 -13.804 -3.385 1.00 89.31 103 ASP A O 1
ATOM 844 N N . VAL A 1 104 ? -0.753 -13.412 -5.519 1.00 88.56 104 VAL A N 1
ATOM 845 C CA . VAL A 1 104 ? 0.370 -12.494 -5.744 1.00 88.56 104 VAL A CA 1
ATOM 846 C C . VAL A 1 104 ? 0.202 -11.174 -4.987 1.00 88.56 104 VAL A C 1
ATOM 848 O O . VAL A 1 104 ? 1.182 -10.605 -4.510 1.00 88.56 104 VAL A O 1
ATOM 851 N N . GLN A 1 105 ? -1.030 -10.679 -4.854 1.00 92.88 105 GLN A N 1
ATOM 852 C CA . GLN A 1 105 ? -1.310 -9.482 -4.070 1.00 92.88 105 GLN A CA 1
ATOM 853 C C . GLN A 1 105 ? -1.174 -9.768 -2.579 1.00 92.88 105 GLN A C 1
ATOM 855 O O . GLN A 1 105 ? -0.586 -8.937 -1.898 1.00 92.88 105 GLN A O 1
ATOM 860 N N . ASP A 1 106 ? -1.613 -10.940 -2.108 1.00 93.94 106 ASP A N 1
ATOM 861 C CA . ASP A 1 106 ? -1.392 -11.392 -0.729 1.00 93.94 106 ASP A CA 1
ATOM 862 C C . ASP A 1 106 ? 0.101 -11.399 -0.402 1.00 93.94 106 ASP A C 1
ATOM 864 O O . ASP A 1 106 ? 0.540 -10.783 0.568 1.00 93.94 106 ASP A O 1
ATOM 868 N N . THR A 1 107 ? 0.902 -12.011 -1.278 1.00 92.50 107 THR A N 1
ATOM 869 C CA . THR A 1 107 ? 2.364 -12.055 -1.138 1.00 92.50 107 THR A CA 1
ATOM 870 C C . THR A 1 107 ? 2.974 -10.653 -1.116 1.00 92.50 107 THR A C 1
ATOM 872 O O . THR A 1 107 ? 3.864 -10.370 -0.317 1.00 92.50 107 THR A O 1
ATOM 875 N N . HIS A 1 108 ? 2.503 -9.759 -1.986 1.00 93.50 108 HIS A N 1
ATOM 876 C CA . HIS A 1 108 ? 3.012 -8.394 -2.067 1.00 93.50 108 HIS A CA 1
ATOM 877 C C . HIS A 1 108 ? 2.642 -7.560 -0.832 1.00 93.50 108 HIS A C 1
ATOM 879 O O . HIS A 1 108 ? 3.515 -6.892 -0.291 1.00 93.50 108 HIS A O 1
ATOM 885 N N . ILE A 1 109 ? 1.391 -7.625 -0.364 1.00 95.50 109 ILE A N 1
ATOM 886 C CA . ILE A 1 109 ? 0.921 -6.913 0.836 1.00 95.50 109 ILE A CA 1
ATOM 887 C C . ILE A 1 109 ? 1.698 -7.389 2.066 1.00 95.50 109 ILE A C 1
ATOM 889 O O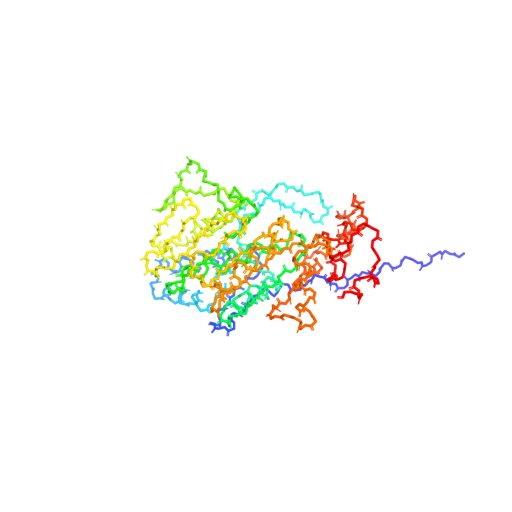 . ILE A 1 109 ? 2.256 -6.564 2.782 1.00 95.50 109 ILE A O 1
ATOM 893 N N . LEU A 1 110 ? 1.820 -8.706 2.261 1.00 94.94 110 LEU A N 1
ATOM 894 C CA . LEU A 1 110 ? 2.583 -9.265 3.379 1.00 94.94 110 LEU A CA 1
ATOM 895 C C . LEU A 1 110 ? 4.072 -8.907 3.310 1.00 94.94 110 LEU A C 1
ATOM 897 O O . LEU A 1 110 ? 4.703 -8.720 4.344 1.00 94.94 110 LEU A O 1
ATOM 901 N N . ARG A 1 111 ? 4.655 -8.785 2.110 1.00 93.00 111 ARG A N 1
ATOM 902 C CA . ARG A 1 111 ? 6.045 -8.329 1.968 1.00 93.00 111 ARG A CA 1
ATOM 903 C C . ARG A 1 111 ? 6.201 -6.846 2.316 1.00 93.00 111 ARG A C 1
ATOM 905 O O . ARG A 1 111 ? 7.204 -6.491 2.924 1.00 93.00 111 ARG A O 1
ATOM 912 N N . ILE A 1 112 ? 5.239 -5.995 1.957 1.00 92.88 112 ILE A N 1
ATOM 913 C CA . ILE A 1 112 ? 5.237 -4.582 2.370 1.00 92.88 112 ILE A CA 1
ATOM 914 C C . ILE A 1 112 ? 5.157 -4.495 3.898 1.00 92.88 112 ILE A C 1
ATOM 916 O O . ILE A 1 112 ? 6.015 -3.858 4.504 1.00 92.88 112 ILE A O 1
ATOM 920 N N . GLU A 1 113 ? 4.200 -5.198 4.509 1.00 92.69 113 GLU A N 1
ATOM 921 C CA . GLU A 1 113 ? 4.025 -5.268 5.964 1.00 92.69 113 GLU A CA 1
ATOM 922 C C . GLU A 1 113 ? 5.296 -5.789 6.656 1.00 92.69 113 GLU A C 1
ATOM 924 O O . GLU A 1 113 ? 5.784 -5.171 7.599 1.00 92.69 113 GLU A O 1
ATOM 929 N N . GLU A 1 114 ? 5.889 -6.881 6.164 1.00 91.06 114 GLU A N 1
ATOM 930 C CA . GLU A 1 114 ? 7.135 -7.445 6.695 1.00 91.06 114 GLU A CA 1
ATOM 931 C C . GLU A 1 114 ? 8.284 -6.436 6.633 1.00 91.06 114 GLU A C 1
ATOM 933 O O . GLU A 1 114 ? 8.983 -6.237 7.629 1.00 91.06 114 GLU A O 1
ATOM 938 N N . CYS A 1 115 ? 8.495 -5.810 5.471 1.00 89.00 115 CYS A N 1
ATOM 939 C CA . CYS A 1 115 ? 9.537 -4.806 5.293 1.00 89.00 115 CYS A CA 1
ATOM 940 C C . CYS A 1 115 ? 9.308 -3.622 6.223 1.00 89.00 115 CYS A C 1
ATOM 942 O O . CYS A 1 115 ? 10.256 -3.148 6.847 1.00 89.00 115 CYS A O 1
ATOM 944 N N . ILE A 1 116 ? 8.051 -3.209 6.391 1.00 87.38 116 ILE A N 1
ATOM 945 C CA . ILE A 1 116 ? 7.715 -2.188 7.359 1.00 87.38 116 ILE A CA 1
ATOM 946 C C . ILE A 1 116 ? 8.065 -2.702 8.751 1.00 87.38 116 ILE A C 1
ATOM 948 O O . ILE A 1 116 ? 8.992 -2.185 9.349 1.00 87.38 116 ILE A O 1
ATOM 952 N N . ILE A 1 117 ? 7.441 -3.738 9.292 1.00 86.50 117 ILE A N 1
ATOM 953 C CA . ILE A 1 117 ? 7.679 -4.204 10.671 1.00 86.50 117 ILE A CA 1
ATOM 954 C C . ILE A 1 117 ? 9.169 -4.432 10.982 1.00 86.50 117 ILE A C 1
ATOM 956 O O . ILE A 1 117 ? 9.631 -4.022 12.045 1.00 86.50 117 ILE A O 1
ATOM 960 N N . LYS A 1 118 ? 9.933 -5.022 10.055 1.00 85.75 118 LYS A N 1
ATOM 961 C CA . LYS A 1 118 ? 11.356 -5.348 10.248 1.00 85.75 118 LYS A CA 1
ATOM 962 C C . LYS A 1 118 ? 12.326 -4.194 9.980 1.00 85.75 118 LYS A C 1
ATOM 964 O O . LYS A 1 118 ? 13.518 -4.372 10.209 1.00 85.75 118 LYS A O 1
ATOM 969 N N . GLY A 1 119 ? 11.857 -3.043 9.500 1.00 80.38 119 GLY A N 1
ATOM 970 C CA . GLY A 1 119 ? 12.739 -1.910 9.200 1.00 80.38 119 GLY A CA 1
ATOM 971 C C . GLY A 1 119 ? 13.568 -2.090 7.924 1.00 80.38 119 GLY A C 1
ATOM 972 O O . GLY A 1 119 ? 14.684 -1.596 7.849 1.00 80.38 119 GLY A O 1
ATOM 973 N N . LEU A 1 120 ? 13.052 -2.818 6.932 1.00 84.56 120 LEU A N 1
ATOM 974 C CA . LEU A 1 120 ? 13.723 -3.058 5.653 1.00 84.56 120 LEU A CA 1
ATOM 975 C C . LEU A 1 120 ? 13.175 -2.122 4.571 1.00 84.56 120 LEU A C 1
ATOM 977 O O . LEU A 1 120 ? 11.976 -1.848 4.523 1.00 84.56 120 LEU A O 1
ATOM 981 N N . SER A 1 121 ? 14.039 -1.691 3.652 1.00 88.44 121 SER A N 1
ATOM 982 C CA . SER A 1 121 ? 13.611 -0.900 2.494 1.00 88.44 121 SER A CA 1
ATOM 983 C C . SER A 1 121 ? 13.216 -1.808 1.325 1.00 88.44 121 SER A C 1
ATOM 985 O O . SER A 1 121 ? 13.996 -2.670 0.935 1.00 88.44 121 SER A O 1
ATOM 987 N N . LEU A 1 122 ? 12.026 -1.634 0.749 1.00 90.56 122 LEU A N 1
ATOM 988 C CA . LEU A 1 122 ? 11.476 -2.471 -0.329 1.00 90.56 122 LEU A CA 1
ATOM 989 C C . LEU A 1 122 ? 11.522 -1.739 -1.677 1.00 90.56 122 LEU A C 1
ATOM 991 O O . LEU A 1 122 ? 11.135 -0.576 -1.770 1.00 90.56 122 LEU A O 1
ATOM 995 N N . LEU A 1 123 ? 11.935 -2.444 -2.736 1.00 89.88 123 LEU A N 1
ATOM 996 C CA . LEU A 1 123 ? 11.787 -2.012 -4.129 1.00 89.88 123 LEU A CA 1
ATOM 997 C C . LEU A 1 123 ? 10.909 -3.005 -4.888 1.00 89.88 123 LEU A C 1
ATOM 999 O O . LEU A 1 123 ? 11.371 -4.087 -5.250 1.00 89.88 123 LEU A O 1
ATOM 1003 N N . SER A 1 124 ? 9.671 -2.618 -5.175 1.00 89.69 124 SER A N 1
ATOM 1004 C CA . SER A 1 124 ? 8.744 -3.421 -5.975 1.00 89.69 124 SER A CA 1
ATOM 1005 C C . SER A 1 124 ? 8.766 -2.981 -7.441 1.00 89.69 124 SER A C 1
ATOM 1007 O O . SER A 1 124 ? 8.186 -1.950 -7.795 1.00 89.69 124 SER A O 1
ATOM 1009 N N . ASP A 1 125 ? 9.406 -3.772 -8.304 1.00 88.31 125 ASP A N 1
ATOM 1010 C CA . ASP A 1 125 ? 9.233 -3.688 -9.756 1.00 88.31 125 ASP A CA 1
ATOM 1011 C C . ASP A 1 125 ? 8.028 -4.530 -10.186 1.00 88.31 125 ASP A C 1
ATOM 1013 O O . ASP A 1 125 ? 7.836 -5.664 -9.741 1.00 88.31 125 ASP A O 1
ATOM 1017 N N . LYS A 1 126 ? 7.174 -3.967 -11.038 1.00 87.44 126 LYS A N 1
ATOM 1018 C CA . LYS A 1 126 ? 5.915 -4.607 -11.422 1.00 87.44 126 LYS A CA 1
ATOM 1019 C C . LYS A 1 126 ? 5.532 -4.330 -12.864 1.00 87.44 126 LYS A C 1
ATOM 1021 O O . LYS A 1 126 ? 5.723 -3.233 -13.393 1.00 87.44 126 LYS A O 1
ATOM 1026 N N . SER A 1 127 ? 4.858 -5.307 -13.462 1.00 87.12 127 SER A N 1
ATOM 1027 C CA . SER A 1 127 ? 4.116 -5.109 -14.706 1.00 87.12 127 SER A CA 1
ATOM 1028 C C . SER A 1 127 ? 2.962 -4.102 -14.534 1.00 87.12 127 SER A C 1
ATOM 1030 O O . SER A 1 127 ? 2.508 -3.795 -13.426 1.00 87.12 127 SER A O 1
ATOM 1032 N N . ARG A 1 128 ? 2.448 -3.541 -15.633 1.00 84.56 128 ARG A N 1
ATOM 1033 C CA . ARG A 1 128 ? 1.257 -2.682 -15.611 1.00 84.56 128 ARG A CA 1
ATOM 1034 C C . ARG A 1 128 ? 0.001 -3.416 -15.143 1.00 84.56 128 ARG A C 1
ATOM 1036 O O . ARG A 1 128 ? -0.193 -4.610 -15.361 1.00 84.56 128 ARG A O 1
ATOM 1043 N N . ASN A 1 129 ? -0.908 -2.639 -14.553 1.00 81.75 129 ASN A N 1
ATOM 1044 C CA . ASN A 1 129 ? -2.246 -3.082 -14.154 1.00 81.75 129 ASN A CA 1
ATOM 1045 C C . ASN A 1 129 ? -2.234 -4.280 -13.185 1.00 81.75 129 ASN A C 1
ATOM 1047 O O . ASN A 1 129 ? -3.043 -5.188 -13.327 1.00 81.75 129 ASN A O 1
ATOM 1051 N N . MET A 1 130 ? -1.308 -4.286 -12.220 1.00 84.00 130 MET A N 1
ATOM 1052 C CA . MET A 1 130 ? -1.158 -5.350 -11.207 1.00 84.00 130 MET A CA 1
ATOM 1053 C C . MET A 1 130 ? -1.798 -5.004 -9.850 1.00 84.00 130 MET A C 1
ATOM 1055 O O . MET A 1 130 ? -1.667 -5.757 -8.893 1.00 84.00 130 MET A O 1
ATOM 1059 N N . GLY A 1 131 ? -2.430 -3.830 -9.725 1.00 86.88 131 GLY A N 1
ATOM 1060 C CA . GLY A 1 131 ? -2.997 -3.358 -8.453 1.00 86.88 131 GLY A CA 1
ATOM 1061 C C . GLY A 1 131 ? -1.960 -2.938 -7.401 1.00 86.88 131 GLY A C 1
ATOM 1062 O O . GLY A 1 131 ? -2.321 -2.713 -6.256 1.00 86.88 131 GLY A O 1
ATOM 1063 N N . ALA A 1 132 ? -0.682 -2.793 -7.771 1.00 87.25 132 ALA A N 1
ATOM 1064 C CA . ALA A 1 132 ? 0.400 -2.501 -6.826 1.00 87.25 132 ALA A CA 1
ATOM 1065 C C . ALA A 1 132 ? 0.158 -1.246 -5.967 1.00 87.25 132 ALA A C 1
ATOM 1067 O O . ALA A 1 132 ? 0.414 -1.294 -4.770 1.00 87.25 132 ALA A O 1
ATOM 1068 N N . THR A 1 133 ? -0.366 -0.160 -6.546 1.00 90.38 133 THR A N 1
ATOM 1069 C CA . THR A 1 133 ? -0.713 1.056 -5.792 1.00 90.38 133 THR A CA 1
ATOM 1070 C C . THR A 1 133 ? -1.753 0.761 -4.711 1.00 90.38 133 THR A C 1
ATOM 1072 O O . THR A 1 133 ? -1.570 1.168 -3.574 1.00 90.38 133 THR A O 1
ATOM 1075 N N . TRP A 1 134 ? -2.805 -0.002 -5.032 1.00 93.00 134 TRP A N 1
ATOM 1076 C CA . TRP A 1 134 ? -3.814 -0.403 -4.048 1.00 93.00 134 TRP A CA 1
ATOM 1077 C C . TRP A 1 134 ? -3.207 -1.240 -2.926 1.00 93.00 134 TRP A C 1
ATOM 1079 O O . TRP A 1 134 ? -3.479 -0.955 -1.773 1.00 93.00 134 TRP A O 1
ATOM 1089 N N . ASN A 1 135 ? -2.326 -2.198 -3.231 1.00 94.56 135 ASN A N 1
ATOM 1090 C CA . ASN A 1 135 ? -1.664 -3.000 -2.197 1.00 94.56 135 ASN A CA 1
ATOM 1091 C C . ASN A 1 135 ? -0.881 -2.138 -1.190 1.00 94.56 135 ASN A C 1
ATOM 1093 O O . ASN A 1 135 ? -0.977 -2.371 0.010 1.00 94.56 135 ASN A O 1
ATOM 1097 N N . HIS A 1 136 ? -0.137 -1.137 -1.672 1.00 93.50 136 HIS A N 1
ATOM 1098 C CA . HIS A 1 136 ? 0.612 -0.218 -0.808 1.00 93.50 136 HIS A CA 1
ATOM 1099 C C . HIS A 1 136 ? -0.315 0.656 0.033 1.00 93.50 136 HIS A C 1
ATOM 1101 O O . HIS A 1 136 ? -0.095 0.816 1.227 1.00 93.50 136 HIS A O 1
ATOM 1107 N N . LEU A 1 137 ? -1.365 1.204 -0.579 1.00 95.25 137 LEU A N 1
ATOM 1108 C CA . LEU A 1 137 ? -2.298 2.082 0.124 1.00 95.25 137 LEU A CA 1
ATOM 1109 C C . LEU A 1 137 ? -3.200 1.319 1.097 1.00 95.25 137 LEU A C 1
ATOM 1111 O O . LEU A 1 137 ? -3.598 1.888 2.105 1.00 95.25 137 LEU A O 1
ATOM 1115 N N . VAL A 1 138 ? -3.493 0.042 0.841 1.00 96.19 138 VAL A N 1
ATOM 1116 C CA . VAL A 1 138 ? -4.175 -0.846 1.791 1.00 96.19 138 VAL A CA 1
ATOM 1117 C C . VAL A 1 138 ? -3.322 -1.070 3.028 1.00 96.19 138 VAL A C 1
ATOM 1119 O O . VAL A 1 138 ? -3.843 -0.934 4.129 1.00 96.19 138 VAL A O 1
ATOM 1122 N N . GLU A 1 139 ? -2.033 -1.378 2.863 1.00 96.00 139 GLU A N 1
ATOM 1123 C CA . GLU A 1 139 ? -1.131 -1.527 4.009 1.00 96.00 139 GLU A CA 1
ATOM 1124 C C . GLU A 1 139 ? -1.049 -0.213 4.790 1.00 96.00 139 GLU A C 1
ATOM 1126 O O . GLU A 1 139 ? -1.292 -0.196 5.993 1.00 96.00 139 GLU A O 1
ATOM 1131 N N . LEU A 1 140 ? -0.862 0.908 4.094 1.00 95.44 140 LEU A N 1
ATOM 1132 C CA . LEU A 1 140 ? -0.769 2.209 4.738 1.00 95.44 140 LEU A CA 1
ATOM 1133 C C . LEU A 1 140 ? -2.066 2.604 5.469 1.00 95.44 140 LEU A C 1
ATOM 1135 O O . LEU A 1 140 ? -2.024 3.170 6.561 1.00 95.44 140 LEU A O 1
ATOM 1139 N N . THR A 1 141 ? -3.227 2.271 4.898 1.00 97.12 141 THR A N 1
ATOM 1140 C CA . THR A 1 141 ? -4.534 2.480 5.544 1.00 97.12 141 THR A CA 1
ATOM 1141 C C . THR A 1 141 ? -4.710 1.555 6.748 1.00 97.12 141 THR A C 1
ATOM 1143 O O . THR A 1 141 ? -5.249 1.970 7.768 1.00 97.12 141 THR A O 1
ATOM 1146 N N . HIS A 1 142 ? -4.223 0.315 6.677 1.00 98.06 142 HIS A N 1
ATOM 1147 C CA . HIS A 1 142 ? -4.234 -0.611 7.810 1.00 98.06 142 HIS A CA 1
ATOM 1148 C C . HIS A 1 142 ? -3.391 -0.074 8.975 1.00 98.06 142 HIS A C 1
ATOM 1150 O O . HIS A 1 142 ? -3.896 0.016 10.094 1.00 98.06 142 HIS A O 1
ATOM 1156 N N . ARG A 1 143 ? -2.169 0.414 8.712 1.00 96.62 143 ARG A N 1
ATOM 1157 C CA . ARG A 1 143 ? -1.345 1.104 9.725 1.00 96.62 143 ARG A CA 1
ATOM 1158 C C . ARG A 1 143 ? -2.064 2.319 10.304 1.00 96.62 143 ARG A C 1
ATOM 1160 O O . ARG A 1 143 ? -2.101 2.487 11.517 1.00 96.62 143 ARG A O 1
ATOM 1167 N N . PHE A 1 144 ? -2.698 3.127 9.458 1.00 97.44 144 PHE A N 1
ATOM 1168 C CA . PHE A 1 144 ? -3.470 4.290 9.896 1.00 97.44 144 PHE A CA 1
ATOM 1169 C C . PHE A 1 144 ? -4.590 3.947 10.885 1.00 97.44 144 PHE A C 1
ATOM 1171 O O . PHE A 1 144 ? -4.803 4.674 11.860 1.00 97.44 144 PHE A O 1
ATOM 1178 N N . LEU A 1 145 ? -5.292 2.839 10.650 1.00 97.62 145 LEU A N 1
ATOM 1179 C CA . LEU A 1 145 ? -6.382 2.384 11.508 1.00 97.62 145 LEU A CA 1
ATOM 1180 C C . LEU A 1 145 ? -5.874 1.759 12.813 1.00 97.62 145 LEU A C 1
ATOM 1182 O O . LEU A 1 145 ? -6.434 2.044 13.869 1.00 97.62 145 LEU A O 1
ATOM 1186 N N . PHE A 1 146 ? -4.818 0.941 12.757 1.00 97.44 146 PHE A N 1
ATOM 1187 C CA . PHE A 1 146 ? -4.494 0.006 13.844 1.00 97.44 146 PHE A CA 1
ATOM 1188 C C . PHE A 1 146 ? -3.126 0.205 14.510 1.00 97.44 146 PHE A C 1
ATOM 1190 O O . PHE A 1 146 ? -2.885 -0.378 15.566 1.00 97.44 146 PHE A O 1
ATOM 1197 N N . ALA A 1 147 ? -2.220 0.999 13.933 1.00 95.31 147 ALA A N 1
ATOM 1198 C CA . ALA A 1 147 ? -0.923 1.297 14.539 1.00 95.31 147 ALA A CA 1
ATOM 1199 C C . ALA A 1 147 ? -0.981 2.590 15.364 1.00 95.31 147 ALA A C 1
ATOM 1201 O O . ALA A 1 147 ? -1.672 3.538 14.994 1.00 95.31 147 ALA A O 1
ATOM 1202 N N . ASP A 1 148 ? -0.245 2.637 16.473 1.00 95.38 148 ASP A N 1
ATOM 1203 C CA . ASP A 1 148 ? -0.222 3.785 17.385 1.00 95.38 148 ASP A CA 1
ATOM 1204 C C . ASP A 1 148 ? 0.929 4.748 17.060 1.00 95.38 148 ASP A C 1
ATOM 1206 O O . ASP A 1 148 ? 2.082 4.340 16.908 1.00 95.38 148 ASP A O 1
ATOM 1210 N N . ALA A 1 149 ? 0.595 6.035 16.968 1.00 93.88 149 ALA A N 1
ATOM 1211 C CA . ALA A 1 149 ? 1.495 7.173 16.801 1.00 93.88 149 ALA A CA 1
ATOM 1212 C C . ALA A 1 149 ? 2.504 7.075 15.636 1.00 93.88 149 ALA A C 1
ATOM 1214 O O . ALA A 1 149 ? 3.609 7.624 15.716 1.00 93.88 149 ALA A O 1
ATOM 1215 N N . GLU A 1 150 ? 2.141 6.424 14.528 1.00 92.56 150 GLU A N 1
ATOM 1216 C CA . GLU A 1 150 ? 3.026 6.313 13.368 1.00 92.56 150 GLU A CA 1
ATOM 1217 C C . GLU A 1 150 ? 3.008 7.556 12.472 1.00 92.56 150 GLU A C 1
ATOM 1219 O O . GLU A 1 150 ? 2.062 8.342 12.436 1.00 92.56 150 GLU A O 1
ATOM 1224 N N . SER A 1 151 ? 4.098 7.754 11.733 1.00 91.75 151 SER A N 1
ATOM 1225 C CA . SER A 1 151 ? 4.272 8.885 10.826 1.00 91.75 151 SER A CA 1
ATOM 1226 C C . SER A 1 151 ? 4.626 8.388 9.439 1.00 91.75 151 SER A C 1
ATOM 1228 O O . SER A 1 151 ? 5.730 7.894 9.221 1.00 91.75 151 SER A O 1
ATOM 1230 N N . HIS A 1 152 ? 3.721 8.542 8.485 1.00 93.12 152 HIS A N 1
ATOM 1231 C CA . HIS A 1 152 ? 3.934 8.091 7.119 1.00 93.12 152 HIS A CA 1
ATOM 1232 C C . HIS A 1 152 ? 3.977 9.261 6.145 1.00 93.12 152 HIS A C 1
ATOM 1234 O O . HIS A 1 152 ? 3.321 10.281 6.352 1.00 93.12 152 HIS A O 1
ATOM 1240 N N . LEU A 1 153 ? 4.742 9.099 5.071 1.00 92.12 153 LEU A N 1
ATOM 1241 C CA . LEU A 1 153 ? 4.833 10.064 3.982 1.00 92.12 153 LEU A CA 1
ATOM 1242 C C . LEU A 1 153 ? 4.579 9.362 2.652 1.00 92.12 153 LEU A C 1
ATOM 1244 O O . LEU A 1 153 ? 5.152 8.308 2.389 1.00 92.12 153 LEU A O 1
ATOM 1248 N N . ILE A 1 154 ? 3.761 9.960 1.797 1.00 92.50 154 ILE A N 1
ATOM 1249 C CA . ILE A 1 154 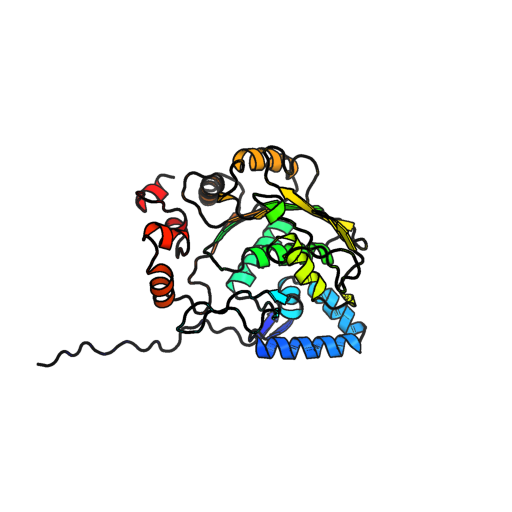? 3.518 9.491 0.437 1.00 92.50 154 ILE A CA 1
ATOM 1250 C C . ILE A 1 154 ? 4.089 10.507 -0.546 1.00 92.50 154 ILE A C 1
ATOM 1252 O O . ILE A 1 154 ? 3.760 11.693 -0.504 1.00 92.50 154 ILE A O 1
ATOM 1256 N N . LEU A 1 155 ? 4.918 10.019 -1.463 1.00 90.12 155 LEU A N 1
ATOM 1257 C CA . LEU A 1 155 ? 5.573 10.796 -2.500 1.00 90.12 155 LEU A CA 1
ATOM 1258 C C . LEU A 1 155 ? 5.145 10.303 -3.877 1.00 90.12 155 LEU A C 1
ATOM 1260 O O . LEU A 1 155 ? 5.157 9.106 -4.172 1.00 90.12 155 LEU A O 1
ATOM 1264 N N . SER A 1 156 ? 4.836 11.249 -4.753 1.00 89.88 156 SER A N 1
ATOM 1265 C CA . SER A 1 156 ? 4.716 11.005 -6.189 1.00 89.88 156 SER A CA 1
ATOM 1266 C C . SER A 1 156 ? 5.370 12.148 -6.959 1.00 89.88 156 SER A C 1
ATOM 1268 O O . SER A 1 156 ? 5.800 13.154 -6.391 1.00 89.88 156 SER A O 1
ATOM 1270 N N . ARG A 1 157 ? 5.477 11.998 -8.278 1.00 85.44 157 ARG A N 1
ATOM 1271 C CA . ARG A 1 157 ? 6.188 12.951 -9.143 1.00 85.44 157 ARG A CA 1
ATOM 1272 C C . ARG A 1 157 ? 5.588 14.361 -9.104 1.00 85.44 157 ARG A C 1
ATOM 1274 O O . ARG A 1 157 ? 6.309 15.327 -9.325 1.00 85.44 157 ARG A O 1
ATOM 1281 N N . LYS A 1 158 ? 4.275 14.487 -8.900 1.00 86.38 158 LYS A N 1
ATOM 1282 C CA . LYS A 1 158 ? 3.560 15.770 -8.844 1.00 86.38 158 LYS A CA 1
ATOM 1283 C C . LYS A 1 158 ? 2.634 15.814 -7.637 1.00 86.38 158 LYS A C 1
ATOM 1285 O O . LYS A 1 158 ? 2.069 14.792 -7.262 1.00 86.38 158 LYS A O 1
ATOM 1290 N N . GLU A 1 159 ? 2.416 17.001 -7.088 1.00 87.31 159 GLU A N 1
ATOM 1291 C CA . GLU A 1 159 ? 1.467 17.207 -5.987 1.00 87.31 159 GLU A CA 1
ATOM 1292 C C . GLU A 1 159 ? 0.062 16.706 -6.349 1.00 87.31 159 GLU A C 1
ATOM 1294 O O . GLU A 1 159 ? -0.501 15.890 -5.629 1.00 87.31 159 GLU A O 1
ATOM 1299 N N . ASP A 1 160 ? -0.420 17.053 -7.543 1.00 86.81 160 ASP A N 1
ATOM 1300 C CA . ASP A 1 160 ? -1.720 16.619 -8.070 1.00 86.81 160 ASP A CA 1
ATOM 1301 C C . ASP A 1 160 ? -1.844 15.093 -8.253 1.00 86.81 160 ASP A C 1
ATOM 1303 O O . ASP A 1 160 ? -2.937 14.558 -8.365 1.00 86.81 160 ASP A O 1
ATOM 1307 N N . THR A 1 161 ? -0.736 14.349 -8.308 1.00 86.12 161 THR A N 1
ATOM 1308 C CA . THR A 1 161 ? -0.804 12.874 -8.320 1.00 86.12 161 THR A CA 1
ATOM 1309 C C . THR A 1 161 ? -0.907 12.284 -6.914 1.00 86.12 161 THR A C 1
ATOM 1311 O O . THR A 1 161 ? -1.353 11.149 -6.758 1.00 86.12 161 THR A O 1
ATOM 1314 N N . VAL A 1 162 ? -0.531 13.054 -5.891 1.00 88.75 162 VAL A N 1
ATOM 1315 C CA . VAL A 1 162 ? -0.636 12.667 -4.482 1.00 88.75 162 VAL A CA 1
ATOM 1316 C C . VAL A 1 162 ? -2.017 13.025 -3.938 1.00 88.75 162 VAL A C 1
ATOM 1318 O O . VAL A 1 162 ? -2.673 12.139 -3.392 1.00 88.75 162 VAL A O 1
ATOM 1321 N N . ASP A 1 163 ? -2.476 14.266 -4.131 1.00 88.94 163 ASP A N 1
ATOM 1322 C CA . ASP A 1 163 ? -3.762 14.744 -3.611 1.00 88.94 163 ASP A CA 1
ATOM 1323 C C . ASP A 1 163 ? -4.350 15.896 -4.449 1.00 88.94 163 ASP A C 1
ATOM 1325 O O . ASP A 1 163 ? -3.734 16.951 -4.621 1.00 88.94 163 ASP A O 1
ATOM 1329 N N . ILE A 1 164 ? -5.584 15.715 -4.916 1.00 84.12 164 ILE A N 1
ATOM 1330 C CA . ILE A 1 164 ? -6.431 16.750 -5.521 1.00 84.12 164 ILE A CA 1
ATOM 1331 C C . ILE A 1 164 ? -7.743 16.689 -4.760 1.00 84.12 164 ILE A C 1
ATOM 1333 O O . ILE A 1 164 ? -8.440 15.686 -4.850 1.00 84.12 164 ILE A O 1
ATOM 1337 N N . LEU A 1 165 ? -8.092 17.742 -4.024 1.00 75.81 165 LEU A N 1
ATOM 1338 C CA . LEU A 1 165 ? -9.379 17.796 -3.335 1.00 75.81 165 LEU A CA 1
ATOM 1339 C C . LEU A 1 165 ? -10.481 18.153 -4.334 1.00 75.81 165 LEU A C 1
ATOM 1341 O O . LEU A 1 165 ? -10.477 19.256 -4.884 1.00 75.81 165 LEU A O 1
ATOM 1345 N N . ASP A 1 166 ? -11.440 17.250 -4.524 1.00 60.12 166 ASP A N 1
ATOM 1346 C CA . ASP A 1 166 ? -12.640 17.534 -5.298 1.00 60.12 166 ASP A CA 1
ATOM 1347 C C . ASP A 1 166 ? -13.644 18.269 -4.404 1.00 60.12 166 ASP A C 1
ATOM 1349 O O . ASP A 1 166 ? -14.067 17.803 -3.345 1.00 60.12 166 ASP A O 1
ATOM 1353 N N . GLY A 1 167 ? -14.004 19.483 -4.820 1.00 51.16 167 GLY A N 1
ATOM 1354 C CA . GLY A 1 167 ? -14.719 20.478 -4.016 1.00 51.16 167 GLY A CA 1
ATOM 1355 C C . GLY A 1 167 ? -16.188 20.183 -3.689 1.00 51.16 167 GLY A C 1
ATOM 1356 O O . GLY A 1 167 ? -16.963 21.131 -3.575 1.00 51.16 167 GLY A O 1
ATOM 1357 N N . GLN A 1 168 ? -16.612 18.927 -3.542 1.00 45.47 168 GLN A N 1
ATOM 1358 C CA . GLN A 1 168 ? -17.952 18.595 -3.049 1.00 45.47 168 GLN A CA 1
ATOM 1359 C C . GLN A 1 168 ? -17.889 17.495 -1.977 1.00 45.47 168 GLN A C 1
ATOM 1361 O O . GLN A 1 168 ? -17.742 16.320 -2.312 1.00 45.47 168 GLN A O 1
ATOM 1366 N N . PRO A 1 169 ? -18.049 17.843 -0.686 1.00 46.94 169 PRO A N 1
ATOM 1367 C CA . PRO A 1 169 ? -18.228 16.853 0.359 1.00 46.94 169 PRO A CA 1
ATOM 1368 C C . PRO A 1 169 ? -19.609 16.223 0.182 1.00 46.94 169 PRO A C 1
ATOM 1370 O O . PRO A 1 169 ? -20.633 16.901 0.277 1.00 46.94 169 PRO A O 1
ATOM 1373 N N . LYS A 1 170 ? -19.664 14.918 -0.066 1.00 40.84 170 LYS A N 1
ATOM 1374 C CA . LYS A 1 170 ? -20.905 14.163 0.097 1.00 40.84 170 LYS A CA 1
ATOM 1375 C C . LYS A 1 170 ? -20.643 13.035 1.081 1.00 40.84 170 LYS A C 1
ATOM 1377 O O . LYS A 1 170 ? -20.033 12.037 0.736 1.00 40.84 170 LYS A O 1
ATOM 1382 N N . GLN A 1 171 ? -21.095 13.275 2.314 1.00 42.97 171 GLN A N 1
ATOM 1383 C CA . GLN A 1 171 ? -21.217 12.300 3.403 1.00 42.97 171 GLN A CA 1
ATOM 1384 C C . GLN A 1 171 ? -19.911 11.658 3.897 1.00 42.97 171 GLN A C 1
ATOM 1386 O O . GLN A 1 171 ? -19.907 10.500 4.291 1.00 42.97 171 GLN A O 1
ATOM 1391 N N . TYR A 1 172 ? -18.814 12.414 3.951 1.00 42.16 172 TYR A N 1
ATOM 1392 C CA . TYR A 1 172 ? -17.653 12.008 4.745 1.00 42.16 172 TYR A CA 1
ATOM 1393 C C . TYR A 1 172 ? -17.709 12.707 6.112 1.00 42.16 172 TYR A C 1
ATOM 1395 O O . TYR A 1 172 ? -17.811 13.938 6.139 1.00 42.16 172 TYR A O 1
ATOM 1403 N N . PRO A 1 173 ? -17.644 11.986 7.245 1.00 51.09 173 PRO A N 1
ATOM 1404 C CA . PRO A 1 173 ? -17.766 12.604 8.565 1.00 51.09 173 PRO A CA 1
ATOM 1405 C C . PRO A 1 173 ? -16.625 13.580 8.923 1.00 51.09 173 PRO A C 1
ATOM 1407 O O . PRO A 1 173 ? -16.757 14.321 9.897 1.00 51.09 173 PRO A O 1
ATOM 1410 N N . TYR A 1 174 ? -15.528 13.640 8.144 1.00 55.69 174 TYR A N 1
ATOM 1411 C CA . TYR A 1 174 ? -14.284 14.302 8.575 1.00 55.69 174 TYR A CA 1
ATOM 1412 C C . TYR A 1 174 ? -13.547 15.195 7.537 1.00 55.69 174 TYR A C 1
ATOM 1414 O O . TYR A 1 174 ? -12.385 15.529 7.774 1.00 55.69 174 TYR A O 1
ATOM 1422 N N . GLY A 1 175 ? -14.155 15.620 6.409 1.00 57.81 175 GLY A N 1
ATOM 1423 C CA . GLY A 1 175 ? -13.512 16.557 5.452 1.00 57.81 175 GLY A CA 1
ATOM 1424 C C . GLY A 1 175 ? -13.888 16.423 3.958 1.00 57.81 175 GLY A C 1
ATOM 1425 O O . GLY A 1 175 ? -14.758 15.621 3.618 1.00 57.81 175 GLY A O 1
ATOM 1426 N N . PRO A 1 176 ? -13.271 17.224 3.056 1.00 58.50 176 PRO A N 1
ATOM 1427 C CA . PRO A 1 176 ? -13.419 17.087 1.600 1.00 58.50 176 PRO A CA 1
ATOM 1428 C C . PRO A 1 176 ? -12.735 15.810 1.082 1.00 58.50 176 PRO A C 1
ATOM 1430 O O . PRO A 1 176 ? -11.667 15.448 1.572 1.00 58.50 176 PRO A O 1
ATOM 1433 N N . LEU A 1 177 ? -13.335 15.154 0.082 1.00 64.50 177 LEU A N 1
ATOM 1434 C CA . LEU A 1 177 ? -12.785 13.952 -0.557 1.00 64.50 177 LEU A CA 1
ATOM 1435 C C . LEU A 1 177 ? -11.803 14.323 -1.671 1.00 64.50 177 LEU A C 1
ATOM 1437 O O . LEU A 1 177 ? -12.019 15.294 -2.399 1.00 64.50 177 LEU A O 1
ATOM 1441 N N . ALA A 1 178 ? -10.746 13.531 -1.823 1.00 68.31 178 ALA A N 1
ATOM 1442 C CA . ALA A 1 178 ? -9.838 13.658 -2.952 1.00 68.31 178 ALA A CA 1
ATOM 1443 C C . ALA A 1 178 ? -10.280 12.862 -4.186 1.00 68.31 178 ALA A C 1
ATOM 1445 O O . ALA A 1 178 ? -10.989 11.860 -4.074 1.00 68.31 178 ALA A O 1
ATOM 1446 N N . ASP A 1 179 ? -9.815 13.290 -5.363 1.00 77.44 179 ASP A N 1
ATOM 1447 C CA . ASP A 1 179 ? -10.022 12.591 -6.631 1.00 77.44 179 ASP A CA 1
ATOM 1448 C C . ASP A 1 179 ? -9.495 11.142 -6.505 1.00 77.44 179 ASP A C 1
ATOM 1450 O O . ASP A 1 179 ? -8.310 10.948 -6.187 1.00 77.44 179 ASP A O 1
ATOM 1454 N N . PRO A 1 180 ? -10.327 10.106 -6.751 1.00 74.38 180 PRO A N 1
ATOM 1455 C CA . PRO A 1 180 ? -9.946 8.695 -6.593 1.00 74.38 180 PRO A CA 1
ATOM 1456 C C . PRO A 1 180 ? -8.761 8.233 -7.463 1.00 74.38 180 PRO A C 1
ATOM 1458 O O . PRO A 1 180 ? -8.207 7.149 -7.260 1.00 74.38 180 PRO A O 1
ATOM 1461 N N . GLY A 1 181 ? -8.359 9.028 -8.455 1.00 78.94 181 GLY A N 1
ATOM 1462 C CA . GLY A 1 181 ? -7.157 8.835 -9.255 1.00 78.94 181 GLY A CA 1
ATOM 1463 C C . GLY A 1 181 ? -5.862 9.111 -8.487 1.00 78.94 181 GLY A C 1
ATOM 1464 O O . GLY A 1 181 ? -4.836 8.499 -8.804 1.00 78.94 181 GLY A O 1
ATOM 1465 N N . THR A 1 182 ? -5.908 9.936 -7.439 1.00 89.50 182 THR A N 1
ATOM 1466 C CA . THR A 1 182 ? -4.759 10.312 -6.594 1.00 89.50 182 THR A CA 1
ATOM 1467 C C . THR A 1 182 ? -4.428 9.255 -5.535 1.00 89.50 182 THR A C 1
ATOM 1469 O O . THR A 1 182 ? -5.065 8.200 -5.471 1.00 89.50 182 THR A O 1
ATOM 1472 N N . LEU A 1 183 ? -3.370 9.459 -4.746 1.00 92.44 183 LEU A N 1
ATOM 1473 C CA . LEU A 1 183 ? -2.976 8.519 -3.688 1.00 92.44 183 LEU A CA 1
ATOM 1474 C C . LEU A 1 183 ? -3.848 8.696 -2.443 1.00 92.44 183 LEU A C 1
ATOM 1476 O O . LEU A 1 183 ? -4.401 7.714 -1.950 1.00 92.44 183 LEU A O 1
ATOM 1480 N N . PHE A 1 184 ? -4.060 9.938 -2.004 1.00 92.69 184 PHE A N 1
ATOM 1481 C CA . PHE A 1 184 ? -4.992 10.226 -0.917 1.00 92.69 184 PHE A CA 1
ATOM 1482 C C . PHE A 1 184 ? -6.435 9.884 -1.289 1.00 92.69 184 PHE A C 1
ATOM 1484 O O . PHE A 1 184 ? -7.124 9.291 -0.471 1.00 92.69 184 PHE A O 1
ATOM 1491 N N . GLY A 1 185 ? -6.877 10.138 -2.525 1.00 89.25 185 GLY A N 1
ATOM 1492 C CA . GLY A 1 185 ? -8.240 9.787 -2.941 1.00 89.25 185 GLY A CA 1
ATOM 1493 C C . GLY A 1 185 ? -8.538 8.291 -2.877 1.00 89.25 185 GLY A C 1
ATOM 1494 O O . GLY A 1 185 ? -9.667 7.901 -2.600 1.00 89.25 185 GLY A O 1
ATOM 1495 N N . LYS A 1 186 ? -7.530 7.428 -3.054 1.00 90.69 186 LYS A N 1
ATOM 1496 C CA . LYS A 1 186 ? -7.689 5.980 -2.847 1.00 90.69 186 LYS A CA 1
ATOM 1497 C C . LYS A 1 186 ? -7.771 5.610 -1.366 1.00 90.69 186 LYS A C 1
ATOM 1499 O O . LYS A 1 186 ? -8.560 4.738 -1.030 1.00 90.69 186 LYS A O 1
ATOM 1504 N N . ILE A 1 187 ? -7.003 6.262 -0.489 1.00 93.44 187 ILE A N 1
ATOM 1505 C CA . ILE A 1 187 ? -7.118 6.074 0.970 1.00 93.44 187 ILE A CA 1
ATOM 1506 C C . ILE A 1 187 ? -8.494 6.549 1.448 1.00 93.44 187 ILE A C 1
ATOM 1508 O O . ILE A 1 187 ? -9.209 5.789 2.096 1.00 93.44 187 ILE A O 1
ATOM 1512 N N . ASP A 1 188 ? -8.895 7.761 1.058 1.00 90.56 188 ASP A N 1
ATOM 1513 C CA . ASP A 1 188 ? -10.207 8.339 1.360 1.00 90.56 188 ASP A CA 1
ATOM 1514 C C . ASP A 1 188 ? -11.329 7.410 0.857 1.00 90.56 188 ASP A C 1
ATOM 1516 O O . ASP A 1 188 ? -12.306 7.172 1.564 1.00 90.56 188 ASP A O 1
ATOM 1520 N N . TYR A 1 189 ? -11.162 6.811 -0.329 1.00 89.75 189 TYR A N 1
ATOM 1521 C CA . TYR A 1 189 ? -12.094 5.822 -0.865 1.00 89.75 189 TYR A CA 1
ATOM 1522 C C . TYR A 1 189 ? -12.183 4.562 0.002 1.00 89.75 189 TYR A C 1
ATOM 1524 O O . TYR A 1 189 ? -13.294 4.105 0.261 1.00 89.75 189 TYR A O 1
ATOM 1532 N N . ILE A 1 190 ? -11.054 3.999 0.457 1.00 92.88 190 ILE A N 1
ATOM 1533 C CA . ILE A 1 190 ? -11.064 2.832 1.355 1.00 92.88 190 ILE A CA 1
ATOM 1534 C C . ILE A 1 190 ? -11.836 3.184 2.625 1.00 92.88 190 ILE A C 1
ATOM 1536 O O . ILE A 1 190 ? -12.793 2.488 2.950 1.00 92.88 190 ILE A O 1
ATOM 1540 N N . LEU A 1 191 ? -11.466 4.283 3.290 1.00 92.75 191 LEU A N 1
ATOM 1541 C CA . LEU A 1 191 ? -12.080 4.724 4.545 1.00 92.75 191 LEU A CA 1
ATOM 1542 C C . LEU A 1 191 ? -13.586 4.974 4.400 1.00 92.75 191 LEU A C 1
ATOM 1544 O O . LEU A 1 191 ? -14.353 4.569 5.265 1.00 92.75 191 LEU A O 1
ATOM 1548 N N . ALA A 1 192 ? -14.022 5.580 3.293 1.00 87.44 192 ALA A N 1
ATOM 1549 C CA . ALA A 1 192 ? -15.434 5.862 3.034 1.00 87.44 192 ALA A CA 1
ATOM 1550 C C . ALA A 1 192 ? -16.304 4.607 2.822 1.00 87.44 192 ALA A C 1
ATOM 1552 O O . ALA A 1 192 ? -17.525 4.708 2.901 1.00 87.44 192 ALA A O 1
ATOM 1553 N N . HIS A 1 193 ? -15.702 3.448 2.531 1.00 90.38 193 HIS A N 1
ATOM 1554 C CA . HIS A 1 193 ? -16.419 2.177 2.360 1.00 90.38 193 HIS A CA 1
ATOM 1555 C C . HIS A 1 193 ? -16.297 1.249 3.575 1.00 90.38 193 HIS A C 1
ATOM 1557 O O . HIS A 1 193 ? -16.849 0.148 3.550 1.00 90.38 193 HIS A O 1
ATOM 1563 N N . LEU A 1 194 ? -15.573 1.657 4.621 1.00 94.25 194 LEU A N 1
ATOM 1564 C CA . LEU A 1 194 ? -15.526 0.899 5.864 1.00 94.25 194 LEU A CA 1
ATOM 1565 C C . LEU A 1 194 ? -16.823 1.096 6.669 1.00 94.25 194 LEU A C 1
ATOM 1567 O O . LEU A 1 194 ? -17.458 2.148 6.567 1.00 94.25 194 LEU A O 1
ATOM 1571 N N . PRO A 1 195 ? -17.208 0.113 7.499 1.00 93.44 195 PRO A N 1
ATOM 1572 C CA . PRO A 1 195 ? -18.272 0.288 8.483 1.00 93.44 195 PRO A CA 1
ATOM 1573 C C . PRO A 1 195 ? -17.972 1.446 9.438 1.00 93.44 195 PRO A C 1
ATOM 1575 O O . PRO A 1 195 ? -16.818 1.649 9.812 1.00 93.44 195 PRO A O 1
ATOM 1578 N N . GLU A 1 196 ? -19.006 2.164 9.886 1.00 90.81 196 GLU A N 1
ATOM 1579 C CA . GLU A 1 196 ? -18.853 3.364 10.727 1.00 90.81 196 GLU A CA 1
ATOM 1580 C C . GLU A 1 196 ? -18.027 3.094 11.994 1.00 90.81 196 GLU A C 1
ATOM 1582 O O . GLU A 1 196 ? -17.159 3.885 12.348 1.00 90.81 196 GLU A O 1
ATOM 1587 N N . TRP A 1 197 ? -18.215 1.928 12.616 1.00 92.56 197 TRP A N 1
ATOM 1588 C CA . TRP A 1 197 ? -17.484 1.506 13.814 1.00 92.56 197 TRP A CA 1
ATOM 1589 C C . TRP A 1 197 ? -15.988 1.227 13.584 1.00 92.56 197 TRP A C 1
ATOM 1591 O O . TRP A 1 197 ? -15.230 1.168 14.547 1.00 92.56 197 TRP A O 1
ATOM 1601 N N . MET A 1 198 ? -15.533 1.073 12.334 1.00 93.56 198 MET A N 1
ATOM 1602 C CA . MET A 1 198 ? -14.105 0.953 12.007 1.00 93.56 198 MET A CA 1
ATOM 1603 C C . MET A 1 198 ? -13.440 2.301 11.746 1.00 93.56 198 MET A C 1
ATOM 1605 O O . MET A 1 198 ? -12.211 2.381 11.778 1.00 93.56 198 MET A O 1
ATOM 1609 N N . VAL A 1 199 ? -14.216 3.337 11.417 1.00 91.88 199 VAL A N 1
ATOM 1610 C CA . VAL A 1 199 ? -13.669 4.622 10.982 1.00 91.88 199 VAL A CA 1
ATOM 1611 C C . VAL A 1 199 ? -13.350 5.472 12.216 1.00 91.88 199 VAL A C 1
ATOM 1613 O O . VAL A 1 199 ? -14.259 5.862 12.948 1.00 91.88 199 VAL A O 1
ATOM 1616 N N . PRO A 1 200 ? -12.071 5.802 12.461 1.00 91.88 200 PRO A N 1
ATOM 1617 C CA . PRO A 1 200 ? -11.686 6.595 13.616 1.00 91.88 200 PRO A CA 1
ATOM 1618 C C . PRO A 1 200 ? -12.047 8.063 13.405 1.00 91.88 200 PRO A C 1
ATOM 1620 O O . PRO A 1 200 ? -12.281 8.532 12.285 1.00 91.88 200 PRO A O 1
ATOM 1623 N N . ARG A 1 201 ? -11.985 8.851 14.479 1.00 92.12 201 ARG A N 1
ATOM 1624 C CA . ARG A 1 201 ? -12.068 10.309 14.352 1.00 92.12 201 ARG A CA 1
ATOM 1625 C C . ARG A 1 201 ? -10.850 10.805 13.585 1.00 92.12 201 ARG A C 1
ATOM 1627 O O . ARG A 1 201 ? -9.723 10.674 14.053 1.00 92.12 201 ARG A O 1
ATOM 1634 N N . CYS A 1 202 ? -11.068 11.414 12.426 1.00 90.88 202 CYS A N 1
ATOM 1635 C CA . CYS A 1 202 ? -9.986 11.859 11.554 1.00 90.88 202 CYS A CA 1
ATOM 1636 C C . CYS A 1 202 ? -9.912 13.386 11.447 1.00 90.88 202 CYS A C 1
ATOM 1638 O O . CYS A 1 202 ? -10.906 14.094 11.590 1.00 90.88 202 CYS A O 1
ATOM 1640 N N . ASN A 1 203 ? -8.727 13.897 11.124 1.00 90.31 203 ASN A N 1
ATOM 1641 C CA . ASN A 1 203 ? -8.532 15.247 10.607 1.00 90.31 203 ASN A CA 1
ATOM 1642 C C . ASN A 1 203 ? -7.909 15.145 9.214 1.00 90.31 203 ASN A C 1
ATOM 1644 O O . ASN A 1 203 ? -6.753 14.742 9.085 1.00 90.31 203 ASN A O 1
ATOM 1648 N N . ARG A 1 204 ? -8.684 15.492 8.183 1.00 89.88 204 ARG A N 1
ATOM 1649 C CA . ARG A 1 204 ? -8.272 15.425 6.780 1.00 89.88 204 ARG A CA 1
ATOM 1650 C C . ARG A 1 204 ? -8.185 16.830 6.182 1.00 89.88 204 ARG A C 1
ATOM 1652 O O . ARG A 1 204 ? -9.164 17.573 6.151 1.00 89.88 204 ARG A O 1
ATOM 1659 N N . LYS A 1 205 ? -7.002 17.190 5.685 1.00 89.25 205 LYS A N 1
ATOM 1660 C CA . LYS A 1 205 ? -6.698 18.416 4.922 1.00 89.25 205 LYS A CA 1
ATOM 1661 C C . LYS A 1 205 ? -5.850 18.048 3.713 1.00 89.25 205 LYS A C 1
ATOM 1663 O O . LYS A 1 205 ? -5.286 16.963 3.702 1.00 89.25 205 LYS A O 1
ATOM 1668 N N . LYS A 1 206 ? -5.699 18.945 2.734 1.00 88.56 206 LYS A N 1
ATOM 1669 C CA . LYS A 1 206 ? -4.836 18.695 1.565 1.00 88.56 206 LYS A CA 1
ATOM 1670 C C . LYS A 1 206 ? -3.455 18.172 2.007 1.00 88.56 206 LYS A C 1
ATOM 1672 O O . LYS A 1 206 ? -2.833 18.796 2.864 1.00 88.56 206 LYS A O 1
ATOM 1677 N N . MET A 1 207 ? -3.017 17.047 1.441 1.00 91.12 207 MET A N 1
ATOM 1678 C CA . MET A 1 207 ? -1.761 16.340 1.737 1.00 91.12 207 MET A CA 1
ATOM 1679 C C . MET A 1 207 ? -1.576 15.902 3.200 1.00 91.12 207 MET A C 1
ATOM 1681 O O . MET A 1 207 ? -0.449 15.678 3.629 1.00 91.12 207 MET A O 1
ATOM 1685 N N . HIS A 1 208 ? -2.642 15.816 3.994 1.00 92.75 208 HIS A N 1
ATOM 1686 C CA . HIS A 1 208 ? -2.531 15.557 5.427 1.00 92.75 208 HIS A CA 1
ATOM 1687 C C . HIS A 1 208 ? -3.750 14.810 5.966 1.00 92.75 208 HIS A C 1
ATOM 1689 O O . HIS A 1 208 ? -4.885 15.285 5.876 1.00 92.75 208 HIS A O 1
ATOM 1695 N N . LEU A 1 209 ? -3.517 13.656 6.577 1.00 94.38 209 LEU A N 1
ATOM 1696 C CA . LEU A 1 209 ? -4.537 12.851 7.233 1.00 94.38 209 LEU A CA 1
ATOM 1697 C C . LEU A 1 209 ? -4.017 12.391 8.596 1.00 94.38 209 LEU A C 1
ATOM 1699 O O . LEU A 1 209 ? -2.940 11.810 8.688 1.00 94.38 209 LEU A O 1
ATOM 1703 N N . VAL A 1 210 ? -4.785 12.636 9.655 1.00 95.69 210 VAL A N 1
ATOM 1704 C CA . VAL A 1 210 ? -4.428 12.237 11.024 1.00 95.69 210 VAL A CA 1
ATOM 1705 C C . VAL A 1 210 ? -5.581 11.489 11.663 1.00 95.69 210 VAL A C 1
ATOM 1707 O O . VAL A 1 210 ? -6.703 11.992 11.689 1.00 95.69 210 VAL A O 1
ATOM 1710 N N . ASN A 1 211 ? -5.282 10.325 12.226 1.00 96.56 211 ASN A N 1
ATOM 1711 C CA . ASN A 1 211 ? -6.168 9.589 13.107 1.00 96.56 211 ASN A CA 1
ATOM 1712 C C . ASN A 1 211 ? -6.047 10.201 14.510 1.00 96.56 211 ASN A C 1
ATOM 1714 O O . ASN A 1 211 ? -4.978 10.224 15.118 1.00 96.56 211 ASN A O 1
ATOM 1718 N N . LEU A 1 212 ? -7.134 10.766 15.024 1.00 95.75 212 LEU A N 1
ATOM 1719 C CA . LEU A 1 212 ? -7.149 11.457 16.310 1.00 95.75 212 LEU A CA 1
ATOM 1720 C C . LEU A 1 212 ? -7.213 10.493 17.498 1.00 95.75 212 LEU A C 1
ATOM 1722 O O . LEU A 1 212 ? -6.909 10.928 18.613 1.00 95.75 212 LEU A O 1
ATOM 1726 N N . ASP A 1 213 ? -7.567 9.231 17.270 1.00 95.69 213 ASP A N 1
ATOM 1727 C CA . ASP A 1 213 ? -7.707 8.213 18.309 1.00 95.69 213 ASP A CA 1
ATOM 1728 C C . ASP A 1 213 ? -6.351 7.586 18.657 1.00 95.69 213 ASP A C 1
ATOM 1730 O O . ASP A 1 213 ? -6.014 7.520 19.836 1.00 95.69 213 ASP A O 1
ATOM 1734 N N . ASN A 1 214 ? -5.526 7.263 17.654 1.00 96.62 214 ASN A N 1
ATOM 1735 C CA . ASN A 1 214 ? -4.191 6.663 17.836 1.00 96.62 214 ASN A CA 1
ATOM 1736 C C . ASN A 1 214 ? -3.016 7.584 17.431 1.00 96.62 214 ASN A C 1
ATOM 1738 O O . ASN A 1 214 ? -1.859 7.204 17.507 1.00 96.62 214 ASN A O 1
ATOM 1742 N N . LYS A 1 215 ? -3.280 8.812 16.968 1.00 96.81 215 LYS A N 1
ATOM 1743 C CA . LYS A 1 215 ? -2.262 9.802 16.543 1.00 96.81 215 LYS A CA 1
ATOM 1744 C C . LYS A 1 215 ? -1.424 9.421 15.318 1.00 96.81 215 LYS A C 1
ATOM 1746 O O . LYS A 1 215 ? -0.498 10.168 14.988 1.00 96.81 215 LYS A O 1
ATOM 1751 N N . THR A 1 216 ? -1.747 8.339 14.616 1.00 96.56 216 THR A N 1
ATOM 1752 C CA . THR A 1 216 ? -1.083 7.993 13.359 1.00 96.56 216 THR A CA 1
ATOM 1753 C C . THR A 1 216 ? -1.416 9.016 12.277 1.00 96.56 216 THR A C 1
ATOM 1755 O O . THR A 1 216 ? -2.558 9.465 12.140 1.00 96.56 216 THR A O 1
ATOM 1758 N N . ARG A 1 217 ? -0.401 9.418 11.507 1.00 95.44 217 ARG A N 1
ATOM 1759 C CA . ARG A 1 217 ? -0.514 10.423 10.446 1.00 95.44 217 ARG A CA 1
ATOM 1760 C C . ARG A 1 217 ? 0.018 9.928 9.111 1.00 95.44 217 ARG A C 1
ATOM 1762 O O . ARG A 1 217 ? 1.018 9.216 9.055 1.00 95.44 217 ARG A O 1
ATOM 1769 N N . ILE A 1 218 ? -0.624 10.381 8.043 1.00 95.56 218 ILE A N 1
ATOM 1770 C CA . ILE A 1 218 ? -0.199 10.222 6.658 1.00 95.56 218 ILE A CA 1
ATOM 1771 C C . ILE A 1 218 ? -0.081 11.617 6.053 1.00 95.56 218 ILE A C 1
ATOM 1773 O O . ILE A 1 218 ? -1.069 12.343 5.943 1.00 95.56 218 ILE A O 1
ATOM 1777 N N . ASP A 1 219 ? 1.128 11.967 5.638 1.00 94.25 219 ASP A N 1
ATOM 1778 C CA . ASP A 1 219 ? 1.424 13.209 4.938 1.00 94.25 219 ASP A CA 1
ATOM 1779 C C . ASP A 1 219 ? 1.726 12.943 3.462 1.00 94.25 219 ASP A C 1
ATOM 1781 O O . ASP A 1 219 ? 2.173 11.861 3.082 1.00 94.25 219 ASP A O 1
ATOM 1785 N N . GLY A 1 220 ? 1.478 13.938 2.620 1.00 92.69 220 GLY A N 1
ATOM 1786 C CA . GLY A 1 220 ? 1.789 13.925 1.198 1.00 92.69 220 GLY A CA 1
ATOM 1787 C C . GLY A 1 220 ? 2.822 14.981 0.846 1.00 92.69 220 GLY A C 1
ATOM 1788 O O . GLY A 1 220 ? 2.789 16.094 1.365 1.00 92.69 220 GLY A O 1
ATOM 1789 N N . GLU A 1 221 ? 3.710 14.664 -0.089 1.00 89.81 221 GLU A N 1
ATOM 1790 C CA . GLU A 1 221 ? 4.625 15.650 -0.658 1.00 89.81 221 GLU A CA 1
ATOM 1791 C C . GLU A 1 221 ? 4.932 15.317 -2.129 1.00 89.81 221 GLU A C 1
ATOM 1793 O O . GLU A 1 221 ? 4.925 14.161 -2.553 1.00 89.81 221 GLU A O 1
ATOM 1798 N N . SER A 1 222 ? 5.169 16.334 -2.957 1.00 87.12 222 SER A N 1
ATOM 1799 C CA . SER A 1 222 ? 5.673 16.118 -4.317 1.00 87.12 222 SER A CA 1
ATOM 1800 C C . SER A 1 222 ? 7.182 15.889 -4.299 1.00 87.12 222 SER A C 1
ATOM 1802 O O . SER A 1 222 ? 7.899 16.643 -3.640 1.00 87.12 222 SER A O 1
ATOM 1804 N N . ALA A 1 223 ? 7.677 14.935 -5.086 1.00 82.06 223 ALA A N 1
ATOM 1805 C CA . ALA A 1 223 ? 9.106 14.654 -5.196 1.00 82.06 223 ALA A CA 1
ATOM 1806 C C . ALA A 1 223 ? 9.907 15.900 -5.631 1.00 82.06 223 ALA A C 1
ATOM 1808 O O . ALA A 1 223 ? 9.822 16.345 -6.776 1.00 82.06 223 ALA A O 1
ATOM 1809 N N . ASN A 1 224 ? 10.706 16.439 -4.710 1.00 78.75 224 ASN A N 1
ATOM 1810 C CA . ASN A 1 224 ? 11.673 17.516 -4.920 1.00 78.75 224 ASN A CA 1
ATOM 1811 C C . ASN A 1 224 ? 13.007 17.135 -4.242 1.00 78.75 224 ASN A C 1
ATOM 1813 O O . ASN A 1 224 ? 13.048 16.170 -3.483 1.00 78.75 224 ASN A O 1
ATOM 1817 N N . ALA A 1 225 ? 14.096 17.863 -4.509 1.00 71.19 225 ALA A N 1
ATOM 1818 C CA . ALA A 1 225 ? 15.438 17.506 -4.020 1.00 71.19 225 ALA A CA 1
ATOM 1819 C C . ALA A 1 225 ? 15.576 17.468 -2.481 1.00 71.19 225 ALA A C 1
ATOM 1821 O O . ALA A 1 225 ? 16.531 16.895 -1.967 1.00 71.19 225 ALA A O 1
ATOM 1822 N N . THR A 1 226 ? 14.636 18.070 -1.749 1.00 70.75 226 THR A N 1
ATOM 1823 C CA . THR A 1 226 ? 14.611 18.128 -0.279 1.00 70.75 226 THR A CA 1
ATOM 1824 C C . THR A 1 226 ? 13.415 17.388 0.330 1.00 70.75 226 THR A C 1
ATOM 1826 O O . THR A 1 226 ? 13.210 17.452 1.540 1.00 70.75 226 THR A O 1
ATOM 1829 N N . ALA A 1 227 ? 12.601 16.703 -0.479 1.00 74.44 227 ALA A N 1
ATOM 1830 C CA . ALA A 1 227 ? 11.371 16.095 0.015 1.00 74.44 227 ALA A CA 1
ATOM 1831 C C . ALA A 1 227 ? 11.664 14.979 1.021 1.00 74.44 227 ALA A C 1
ATOM 1833 O O . ALA A 1 227 ? 12.620 14.217 0.878 1.00 74.44 227 ALA A O 1
ATOM 1834 N N . GLY A 1 228 ? 10.842 14.898 2.066 1.00 65.94 228 GLY A N 1
ATOM 1835 C CA . GLY A 1 228 ? 11.023 13.931 3.147 1.00 65.94 228 GLY A CA 1
ATOM 1836 C C . GLY A 1 228 ? 12.225 14.175 4.071 1.00 65.94 228 GLY A C 1
ATOM 1837 O O . GLY A 1 228 ? 12.384 13.416 5.021 1.00 65.94 228 GLY A O 1
ATOM 1838 N N . SER A 1 229 ? 13.030 15.232 3.881 1.00 64.31 229 SER A N 1
ATOM 1839 C CA . SER A 1 229 ? 14.229 15.478 4.702 1.00 64.31 229 SER A CA 1
ATOM 1840 C C . SER A 1 229 ? 13.951 16.137 6.066 1.00 64.31 229 SER A C 1
ATOM 1842 O O . SER A 1 229 ? 14.869 16.307 6.867 1.00 64.31 229 SER A O 1
ATOM 1844 N N . SER A 1 230 ? 12.717 16.592 6.312 1.00 60.09 230 SER A N 1
ATOM 1845 C CA . SER A 1 230 ? 12.399 17.524 7.409 1.00 60.09 230 SER A CA 1
ATOM 1846 C C . SER A 1 230 ? 11.837 16.879 8.682 1.00 60.09 230 SER A C 1
ATOM 1848 O O . SER A 1 230 ? 11.809 17.552 9.711 1.00 60.09 230 SER A O 1
ATOM 1850 N N . ASP A 1 231 ? 11.349 15.636 8.645 1.00 68.94 231 ASP A N 1
ATOM 1851 C CA . ASP A 1 231 ? 10.685 15.010 9.799 1.00 68.94 231 ASP A CA 1
ATOM 1852 C C . ASP A 1 231 ? 10.986 13.509 9.874 1.00 68.94 231 ASP A C 1
ATOM 1854 O O . ASP A 1 231 ? 11.185 12.853 8.852 1.00 68.94 231 ASP A O 1
ATOM 1858 N N . ARG A 1 232 ? 11.000 12.950 11.088 1.00 74.75 232 ARG A N 1
ATOM 1859 C CA . ARG A 1 232 ? 11.180 11.508 11.292 1.00 74.75 232 ARG A CA 1
ATOM 1860 C C . ARG A 1 232 ? 9.913 10.782 10.849 1.00 74.75 232 ARG A C 1
ATOM 1862 O O . ARG A 1 232 ? 8.823 11.016 11.380 1.00 74.75 232 ARG A O 1
ATOM 1869 N N . ARG A 1 233 ? 10.064 9.883 9.879 1.00 85.88 233 ARG A N 1
ATOM 1870 C CA . ARG A 1 233 ? 8.973 9.078 9.323 1.00 85.88 233 ARG A CA 1
ATOM 1871 C C . ARG A 1 233 ? 9.154 7.618 9.713 1.00 85.88 233 ARG A C 1
ATOM 1873 O O . ARG A 1 233 ? 10.239 7.066 9.566 1.00 85.88 233 ARG A O 1
ATOM 1880 N N . THR A 1 234 ? 8.073 6.991 10.166 1.00 87.56 234 THR A N 1
ATOM 1881 C CA . THR A 1 234 ? 7.967 5.537 10.269 1.00 87.56 234 THR A CA 1
ATOM 1882 C C . THR A 1 234 ? 8.184 4.924 8.899 1.00 87.56 234 THR A C 1
ATOM 1884 O O . THR A 1 234 ? 9.050 4.070 8.769 1.00 87.56 234 THR A O 1
ATOM 1887 N N . SER A 1 235 ? 7.449 5.354 7.869 1.00 89.38 235 SER A N 1
ATOM 1888 C CA . SER A 1 235 ? 7.698 4.894 6.502 1.00 89.38 235 SER A CA 1
ATOM 1889 C C . SER A 1 235 ? 7.402 5.944 5.438 1.00 89.38 235 SER A C 1
ATOM 1891 O O . SER A 1 235 ? 6.616 6.869 5.640 1.00 89.38 235 SER A O 1
ATOM 1893 N N . ILE A 1 236 ? 8.069 5.801 4.295 1.00 89.75 236 ILE A N 1
ATOM 1894 C CA . ILE A 1 236 ? 7.932 6.676 3.138 1.00 89.75 236 ILE A CA 1
ATOM 1895 C C . ILE A 1 236 ? 7.604 5.818 1.919 1.00 89.75 236 ILE A C 1
ATOM 1897 O O . ILE A 1 236 ? 8.369 4.925 1.551 1.00 89.75 236 ILE A O 1
ATOM 1901 N N . PHE A 1 237 ? 6.469 6.108 1.294 1.00 91.19 237 PHE A N 1
ATOM 1902 C CA . PHE A 1 237 ? 5.963 5.435 0.109 1.00 91.19 237 PHE A CA 1
ATOM 1903 C C . PHE A 1 237 ? 6.274 6.260 -1.132 1.00 91.19 237 PHE A C 1
ATOM 1905 O O . PHE A 1 237 ? 5.827 7.399 -1.234 1.00 91.19 237 PHE A O 1
ATOM 1912 N N . MET A 1 238 ? 6.996 5.688 -2.095 1.00 89.06 238 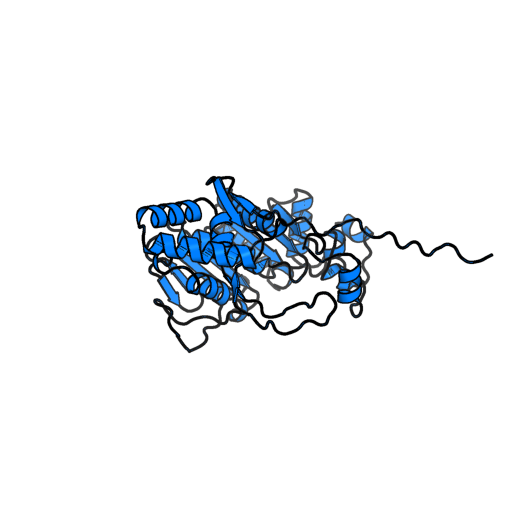MET A N 1
ATOM 1913 C CA . MET A 1 238 ? 7.269 6.353 -3.374 1.00 89.06 238 MET A CA 1
ATOM 1914 C C . MET A 1 238 ? 6.556 5.661 -4.529 1.00 89.06 238 MET A C 1
ATOM 1916 O O . MET A 1 238 ? 6.938 4.560 -4.935 1.00 89.06 238 MET A O 1
ATOM 1920 N N . ASP A 1 239 ? 5.563 6.345 -5.091 1.00 87.56 239 ASP A N 1
ATOM 1921 C CA . ASP A 1 239 ? 4.837 5.906 -6.280 1.00 87.56 239 ASP A CA 1
ATOM 1922 C C . ASP A 1 239 ? 5.562 6.329 -7.564 1.00 87.56 239 ASP A C 1
ATOM 1924 O O . ASP A 1 239 ? 5.947 7.482 -7.747 1.00 87.56 239 ASP A O 1
ATOM 1928 N N . GLU A 1 240 ? 5.729 5.387 -8.488 1.00 84.06 240 GLU A N 1
ATOM 1929 C CA . GLU A 1 240 ? 6.344 5.609 -9.798 1.00 84.06 240 GLU A CA 1
ATOM 1930 C C . GLU A 1 240 ? 7.777 6.185 -9.745 1.00 84.06 240 GLU A C 1
ATOM 1932 O O . GLU A 1 240 ? 8.172 6.970 -10.609 1.00 84.06 240 GLU A O 1
ATOM 1937 N N . MET A 1 241 ? 8.603 5.723 -8.796 1.00 85.75 241 MET A N 1
ATOM 1938 C CA . MET A 1 241 ? 9.982 6.208 -8.586 1.00 85.75 241 MET A CA 1
ATOM 1939 C C . MET A 1 241 ? 10.852 6.268 -9.862 1.00 85.75 241 MET A C 1
ATOM 1941 O O . MET A 1 241 ? 11.585 7.233 -10.062 1.00 85.75 241 MET A O 1
ATOM 1945 N N . ALA A 1 242 ? 10.744 5.301 -10.783 1.00 84.62 242 ALA A N 1
ATOM 1946 C CA . ALA A 1 242 ? 11.482 5.297 -12.054 1.00 84.62 242 ALA A CA 1
ATOM 1947 C C . ALA A 1 242 ? 11.147 6.486 -12.986 1.00 84.62 242 ALA A C 1
ATOM 1949 O O . ALA A 1 242 ? 11.819 6.694 -13.999 1.00 84.62 242 ALA A O 1
ATOM 1950 N N . LYS A 1 243 ? 10.094 7.258 -12.686 1.00 83.19 243 LYS A N 1
ATOM 1951 C CA . LYS A 1 243 ? 9.686 8.464 -13.422 1.00 83.19 243 LYS A CA 1
ATOM 1952 C C . LYS A 1 243 ? 10.023 9.770 -12.699 1.00 83.19 243 LYS A C 1
ATOM 1954 O O . LYS A 1 243 ? 9.751 10.828 -13.266 1.00 83.19 243 LYS A O 1
ATOM 1959 N N . MET A 1 244 ? 10.564 9.714 -11.485 1.00 84.06 244 MET A N 1
ATOM 1960 C CA . MET A 1 244 ? 10.973 10.899 -10.733 1.00 84.06 244 MET A CA 1
ATOM 1961 C C . MET A 1 244 ? 12.338 11.387 -11.233 1.00 84.06 244 MET A C 1
ATOM 1963 O O . MET A 1 244 ? 13.290 10.613 -11.287 1.00 84.06 244 MET A O 1
ATOM 1967 N N . GLU A 1 245 ? 12.437 12.665 -11.601 1.00 79.00 245 GLU A N 1
ATOM 1968 C CA . GLU A 1 245 ? 13.684 13.259 -12.116 1.00 79.00 245 GLU A CA 1
ATOM 1969 C C . GLU A 1 245 ? 14.751 13.386 -11.018 1.00 79.00 245 GLU A C 1
ATOM 1971 O O . GLU A 1 245 ? 15.916 13.091 -11.260 1.00 79.00 245 GLU A O 1
ATOM 1976 N N . HIS A 1 246 ? 14.335 13.717 -9.793 1.00 76.44 246 HIS A N 1
ATOM 1977 C CA . HIS A 1 246 ? 15.207 13.912 -8.627 1.00 76.44 246 HIS A CA 1
ATOM 1978 C C . HIS A 1 246 ? 15.288 12.682 -7.712 1.00 76.44 246 HIS A C 1
ATOM 1980 O O . HIS A 1 246 ? 15.524 12.816 -6.518 1.00 76.44 246 HIS A O 1
ATOM 1986 N N . ALA A 1 247 ? 15.058 11.472 -8.234 1.00 80.19 247 ALA A N 1
ATOM 1987 C CA . ALA A 1 247 ? 15.011 10.260 -7.409 1.00 80.19 247 ALA A CA 1
ATOM 1988 C C . ALA A 1 247 ? 16.322 9.989 -6.644 1.00 80.19 247 ALA A C 1
ATOM 1990 O O . ALA A 1 247 ? 16.285 9.439 -5.550 1.00 80.19 247 ALA A O 1
ATOM 1991 N N . GLU A 1 248 ? 17.475 10.344 -7.217 1.00 82.06 248 GLU A N 1
ATOM 1992 C CA . GLU A 1 248 ? 18.790 10.163 -6.581 1.00 82.06 248 GLU A CA 1
ATOM 1993 C C . GLU A 1 248 ? 19.010 11.135 -5.417 1.00 82.06 248 GLU A C 1
ATOM 1995 O O . GLU A 1 248 ? 19.369 10.704 -4.319 1.00 82.06 248 GLU A O 1
ATOM 2000 N N . ASP A 1 249 ? 18.708 12.417 -5.628 1.00 80.31 249 ASP A N 1
ATOM 2001 C CA . ASP A 1 249 ? 18.753 13.441 -4.579 1.00 80.31 249 ASP A CA 1
ATOM 2002 C C . ASP A 1 249 ? 17.771 13.098 -3.454 1.00 80.31 249 ASP A C 1
ATOM 2004 O O . ASP A 1 249 ? 18.124 13.128 -2.279 1.00 80.31 249 ASP A O 1
ATOM 2008 N N . LEU A 1 250 ? 16.561 12.673 -3.828 1.00 79.69 250 LEU A N 1
ATOM 2009 C CA . LEU A 1 250 ? 15.502 12.274 -2.910 1.00 79.69 250 LEU A CA 1
ATOM 2010 C C . LEU A 1 250 ? 15.912 11.077 -2.048 1.00 79.69 250 LEU A C 1
ATOM 2012 O O . LEU A 1 250 ? 15.756 11.118 -0.833 1.00 79.69 250 LEU A O 1
ATOM 2016 N N . LEU A 1 251 ? 16.471 10.020 -2.651 1.00 79.38 251 LEU A N 1
ATOM 2017 C CA . LEU A 1 251 ? 17.016 8.897 -1.885 1.00 79.38 251 LEU A CA 1
ATOM 2018 C C . LEU A 1 251 ? 18.115 9.366 -0.932 1.00 79.38 251 LEU A C 1
ATOM 2020 O O . LEU A 1 251 ? 18.108 8.984 0.231 1.00 79.38 251 LEU A O 1
ATOM 2024 N N . THR A 1 252 ? 19.040 10.199 -1.405 1.00 78.50 252 THR A N 1
ATOM 2025 C CA . THR A 1 252 ? 20.160 10.693 -0.591 1.00 78.50 252 THR A CA 1
ATOM 2026 C C . THR A 1 252 ? 19.675 11.538 0.588 1.00 78.50 252 THR A C 1
ATOM 2028 O O . THR A 1 252 ? 20.226 11.434 1.680 1.00 78.50 252 THR A O 1
ATOM 2031 N N . ALA A 1 253 ? 18.626 12.338 0.392 1.00 76.12 253 ALA A N 1
ATOM 2032 C CA . ALA A 1 253 ? 18.005 13.145 1.435 1.00 76.12 253 ALA A CA 1
ATOM 2033 C C . ALA A 1 253 ? 17.200 12.296 2.432 1.00 76.12 253 ALA A C 1
ATOM 2035 O O . ALA A 1 253 ? 17.208 12.576 3.630 1.00 76.12 253 ALA A O 1
ATOM 2036 N N . ILE A 1 254 ? 16.527 11.249 1.947 1.00 76.12 254 ILE A N 1
ATOM 2037 C CA . ILE A 1 254 ? 15.655 10.403 2.761 1.00 76.12 254 ILE A CA 1
ATOM 2038 C C . ILE A 1 254 ? 16.444 9.377 3.568 1.00 76.12 254 ILE A C 1
ATOM 2040 O O . ILE A 1 254 ? 16.138 9.203 4.744 1.00 76.12 254 ILE A O 1
ATOM 2044 N N . LEU A 1 255 ? 17.445 8.712 2.983 1.00 73.56 255 LEU A N 1
ATOM 2045 C CA . LEU A 1 255 ? 18.185 7.616 3.626 1.00 73.56 255 LEU A CA 1
ATOM 2046 C C . LEU A 1 255 ? 18.666 7.955 5.058 1.00 73.56 255 LEU A C 1
ATOM 2048 O O . LEU A 1 255 ? 18.458 7.128 5.943 1.00 73.56 255 LEU A O 1
ATOM 2052 N N . PRO A 1 256 ? 19.195 9.163 5.351 1.00 69.31 256 PRO A N 1
ATOM 2053 C CA . PRO A 1 256 ? 19.541 9.569 6.717 1.00 69.31 256 PRO A CA 1
ATOM 2054 C C . PRO A 1 256 ? 18.330 9.801 7.634 1.00 69.31 256 PRO A C 1
ATOM 2056 O O . PRO A 1 256 ? 18.402 9.550 8.830 1.00 69.31 256 PRO A O 1
ATOM 2059 N N . THR A 1 257 ? 17.200 10.285 7.108 1.00 64.69 257 THR A N 1
ATOM 2060 C CA . THR A 1 257 ? 15.971 10.489 7.908 1.00 64.69 257 THR A CA 1
ATOM 2061 C C . THR A 1 257 ? 15.275 9.187 8.286 1.00 64.69 257 THR A C 1
ATOM 2063 O O . THR A 1 257 ? 14.494 9.155 9.240 1.00 64.69 257 THR A O 1
ATOM 2066 N N . VAL A 1 258 ? 15.588 8.111 7.562 1.00 64.06 258 VAL A N 1
ATOM 2067 C CA . VAL A 1 258 ? 15.073 6.765 7.793 1.00 64.06 258 VAL A CA 1
ATOM 2068 C C . VAL A 1 258 ? 16.092 5.858 8.487 1.00 64.06 258 VAL A C 1
ATOM 2070 O O . VAL A 1 258 ? 15.953 4.645 8.423 1.00 64.06 258 VAL A O 1
ATOM 2073 N N . GLU A 1 259 ? 17.049 6.416 9.243 1.00 53.06 259 GLU A N 1
ATOM 2074 C CA . GLU A 1 259 ? 18.030 5.661 10.056 1.00 53.06 259 GLU A CA 1
ATOM 2075 C C . GLU A 1 259 ? 17.366 4.584 10.956 1.00 53.06 259 GLU A C 1
ATOM 2077 O O . GLU A 1 259 ? 17.973 3.562 11.274 1.00 53.06 259 GLU A O 1
ATOM 2082 N N . HIS A 1 260 ? 16.077 4.773 11.291 1.00 49.91 260 HIS A N 1
ATOM 2083 C CA . HIS A 1 260 ? 15.181 3.781 11.912 1.00 49.91 260 HIS A CA 1
ATOM 2084 C C . HIS A 1 260 ? 13.786 3.671 11.235 1.00 49.91 260 HIS A C 1
ATOM 2086 O O . HIS A 1 260 ? 12.886 3.014 11.763 1.00 49.91 260 HIS A O 1
ATOM 2092 N N . GLY A 1 261 ? 13.585 4.346 10.096 1.00 52.12 261 GLY A N 1
ATOM 2093 C CA . GLY A 1 261 ? 12.338 4.407 9.314 1.00 52.12 261 GLY A CA 1
ATOM 2094 C C . GLY A 1 261 ? 12.428 3.573 8.030 1.00 52.12 261 GLY A C 1
ATOM 2095 O O . GLY A 1 261 ? 13.494 3.081 7.683 1.00 52.12 261 GLY A O 1
ATOM 2096 N N . LYS A 1 262 ? 11.320 3.359 7.312 1.00 68.25 262 LYS A N 1
ATOM 2097 C CA . LYS A 1 262 ? 11.264 2.408 6.180 1.00 68.25 262 LYS A CA 1
ATOM 2098 C C . LYS A 1 262 ? 11.020 3.104 4.851 1.00 68.25 262 LYS A C 1
ATOM 2100 O O . LYS A 1 262 ? 10.124 3.936 4.745 1.00 68.25 262 LYS A O 1
ATOM 2105 N N . LEU A 1 263 ? 11.747 2.706 3.812 1.00 69.56 263 LEU A N 1
ATOM 2106 C CA . LEU A 1 263 ? 11.498 3.174 2.455 1.00 69.56 263 LEU A CA 1
ATOM 2107 C C . LEU A 1 263 ? 10.802 2.089 1.633 1.00 69.56 263 LEU A C 1
ATOM 2109 O O . LEU A 1 263 ? 11.378 1.037 1.376 1.00 69.56 263 LEU A O 1
ATOM 2113 N N . VAL A 1 264 ? 9.565 2.340 1.214 1.00 71.56 264 VAL A N 1
ATOM 2114 C CA . VAL A 1 264 ? 8.774 1.406 0.407 1.00 71.56 264 VAL A CA 1
ATOM 2115 C C . VAL A 1 264 ? 8.527 2.043 -0.956 1.00 71.56 264 VAL A C 1
ATOM 2117 O O . VAL A 1 264 ? 7.649 2.887 -1.128 1.00 71.56 264 VAL A O 1
ATOM 2120 N N . CYS A 1 265 ? 9.321 1.660 -1.950 1.00 72.81 265 CYS A N 1
ATOM 2121 C CA . CYS A 1 265 ? 9.194 2.195 -3.301 1.00 72.81 265 CYS A CA 1
ATOM 2122 C C . CYS A 1 265 ? 8.548 1.175 -4.227 1.00 72.81 265 CYS A C 1
ATOM 2124 O O . CYS A 1 265 ? 8.904 -0.005 -4.227 1.00 72.81 265 CYS A O 1
ATOM 2126 N N . PHE A 1 266 ? 7.687 1.655 -5.119 1.00 72.38 266 PHE A N 1
ATOM 2127 C CA . PHE A 1 266 ? 7.146 0.827 -6.183 1.00 72.38 266 PHE A CA 1
ATOM 2128 C C . PHE A 1 266 ? 7.113 1.566 -7.512 1.00 72.38 266 PHE A C 1
ATOM 2130 O O . PHE A 1 266 ? 6.802 2.753 -7.615 1.00 72.38 266 PHE A O 1
ATOM 2137 N N . SER A 1 267 ? 7.464 0.852 -8.575 1.00 70.25 267 SER A N 1
ATOM 2138 C CA . SER A 1 267 ? 7.509 1.423 -9.912 1.00 70.25 267 SER A CA 1
ATOM 2139 C C . SER A 1 267 ? 7.319 0.359 -10.978 1.00 70.25 267 SER A C 1
ATOM 2141 O O . SER A 1 267 ? 7.525 -0.822 -10.741 1.00 70.25 267 SER A O 1
ATOM 2143 N N . SER A 1 268 ? 6.902 0.781 -12.167 1.00 62.97 268 SER A N 1
ATOM 2144 C CA . SER A 1 268 ? 7.162 -0.009 -13.372 1.00 62.97 268 SER A CA 1
ATOM 2145 C C . SER A 1 268 ? 8.507 0.426 -13.936 1.00 62.97 268 SER A C 1
ATOM 2147 O O . SER A 1 268 ? 8.727 1.636 -14.076 1.00 62.97 268 SER A O 1
ATOM 2149 N N . ALA A 1 269 ? 9.364 -0.527 -14.292 1.00 70.44 269 ALA A N 1
ATOM 2150 C CA . ALA A 1 269 ? 10.637 -0.254 -14.942 1.00 70.44 269 ALA A CA 1
ATOM 2151 C C . ALA A 1 269 ? 10.516 0.736 -16.125 1.00 70.44 269 ALA A C 1
ATOM 2153 O O . ALA A 1 269 ? 9.588 0.691 -16.936 1.00 70.44 269 ALA A O 1
ATOM 2154 N N . ARG A 1 270 ? 11.482 1.659 -16.218 1.00 76.25 270 ARG A N 1
ATOM 2155 C CA . ARG A 1 270 ? 11.610 2.652 -17.302 1.00 76.25 270 ARG A CA 1
ATOM 2156 C C . ARG A 1 270 ? 13.045 2.674 -17.823 1.00 76.25 270 ARG A C 1
ATOM 2158 O O . ARG A 1 270 ? 13.743 3.689 -17.773 1.00 76.25 270 ARG A O 1
ATOM 2165 N N . GLY A 1 271 ? 13.492 1.516 -18.287 1.00 69.50 271 GLY A N 1
ATOM 2166 C CA . GLY A 1 271 ? 14.858 1.301 -18.742 1.00 69.50 271 GLY A CA 1
ATOM 2167 C C . GLY A 1 271 ? 15.886 1.267 -17.615 1.00 69.50 271 GLY A C 1
ATOM 2168 O O . GLY A 1 271 ? 15.542 1.400 -16.442 1.00 69.50 271 GLY A O 1
ATOM 2169 N N . MET A 1 272 ? 17.158 1.125 -17.987 1.00 72.62 272 MET A N 1
ATOM 2170 C CA . MET A 1 272 ? 18.272 0.958 -17.042 1.00 72.62 272 MET A CA 1
ATOM 2171 C C . MET A 1 272 ? 18.860 2.272 -16.501 1.00 72.62 272 MET A C 1
ATOM 2173 O O . MET A 1 272 ? 19.519 2.284 -15.464 1.00 72.62 272 MET A O 1
ATOM 2177 N N . LYS A 1 273 ? 18.636 3.403 -17.181 1.00 76.44 273 LYS A N 1
ATOM 2178 C CA . LYS A 1 273 ? 19.296 4.692 -16.881 1.00 76.44 273 LYS A CA 1
ATOM 2179 C C . LYS A 1 273 ? 18.520 5.568 -15.890 1.00 76.44 273 LYS A C 1
ATOM 2181 O O . LYS A 1 273 ? 18.459 6.780 -16.060 1.00 76.44 273 LYS A O 1
ATOM 2186 N N . ASN A 1 274 ? 17.909 4.970 -14.872 1.00 83.12 274 ASN A N 1
ATOM 2187 C CA . ASN A 1 274 ? 17.235 5.702 -13.797 1.00 83.12 274 ASN A CA 1
ATOM 2188 C C . ASN A 1 274 ? 17.657 5.155 -12.426 1.00 83.12 274 ASN A C 1
ATOM 2190 O O . ASN A 1 274 ? 18.181 4.043 -12.323 1.00 83.12 274 ASN A O 1
ATOM 2194 N N . THR A 1 275 ? 17.437 5.946 -11.377 1.00 85.56 275 THR A N 1
ATOM 2195 C CA . THR A 1 275 ? 17.827 5.605 -10.002 1.00 85.56 275 THR A CA 1
ATOM 2196 C C . THR A 1 275 ? 17.175 4.313 -9.525 1.00 85.56 275 THR A C 1
ATOM 2198 O O . THR A 1 275 ? 17.854 3.479 -8.941 1.00 85.56 275 THR A O 1
ATOM 2201 N N . PHE A 1 276 ? 15.894 4.093 -9.839 1.00 87.75 276 PHE A N 1
ATOM 2202 C CA . PHE A 1 276 ? 15.183 2.876 -9.443 1.00 87.75 276 PHE A CA 1
ATOM 2203 C C . PHE A 1 276 ? 15.863 1.611 -9.990 1.00 87.75 276 PHE A C 1
ATOM 2205 O O . PHE A 1 276 ? 16.145 0.696 -9.223 1.00 87.75 276 PHE A O 1
ATOM 2212 N N . ALA A 1 277 ? 16.204 1.582 -11.282 1.00 86.50 277 ALA A N 1
ATOM 2213 C CA . ALA A 1 277 ? 16.883 0.448 -11.909 1.00 86.50 277 ALA A CA 1
ATOM 2214 C C . ALA A 1 277 ? 18.265 0.182 -11.292 1.00 86.50 277 ALA A C 1
ATOM 2216 O O . ALA A 1 277 ? 18.579 -0.960 -10.955 1.00 86.50 277 ALA A O 1
ATOM 2217 N N . LYS A 1 278 ? 19.074 1.233 -11.094 1.00 88.31 278 LYS A N 1
ATOM 2218 C CA . LYS A 1 278 ? 20.396 1.117 -10.457 1.00 88.31 278 LYS A CA 1
ATOM 2219 C C . LYS A 1 278 ? 20.281 0.552 -9.038 1.00 88.31 278 LYS A C 1
ATOM 2221 O O . LYS A 1 278 ? 20.965 -0.415 -8.708 1.00 88.31 278 LYS A O 1
ATOM 2226 N N . THR A 1 279 ? 19.396 1.113 -8.211 1.00 88.38 279 THR A N 1
ATOM 2227 C CA . THR A 1 279 ? 19.205 0.664 -6.825 1.00 88.38 279 THR A CA 1
ATOM 2228 C C . THR A 1 279 ? 18.660 -0.763 -6.773 1.00 88.38 279 THR A C 1
ATOM 2230 O O . THR A 1 279 ? 19.151 -1.559 -5.976 1.00 88.38 279 THR A O 1
ATOM 2233 N N . TYR A 1 280 ? 17.724 -1.121 -7.658 1.00 89.19 280 TYR A N 1
ATOM 2234 C CA . TYR A 1 280 ? 17.153 -2.468 -7.751 1.00 89.19 280 TYR A CA 1
ATOM 2235 C C . TYR A 1 280 ? 18.206 -3.525 -8.110 1.00 89.19 280 TYR A C 1
ATOM 2237 O O . TYR A 1 280 ? 18.311 -4.554 -7.442 1.00 89.19 280 TYR A O 1
ATOM 2245 N N . TRP A 1 281 ? 19.036 -3.280 -9.128 1.00 88.81 281 TRP A N 1
ATOM 2246 C CA . TRP A 1 281 ? 20.080 -4.233 -9.513 1.00 88.81 281 TRP A CA 1
ATOM 2247 C C . TRP A 1 281 ? 21.200 -4.330 -8.478 1.00 88.81 281 TRP A C 1
ATOM 2249 O O . TRP A 1 281 ? 21.662 -5.438 -8.202 1.00 88.81 281 TRP A O 1
ATOM 2259 N N . ASN A 1 282 ? 21.579 -3.218 -7.842 1.00 90.31 282 ASN A N 1
ATOM 2260 C CA . ASN A 1 282 ? 22.501 -3.238 -6.706 1.00 90.31 282 ASN A CA 1
ATOM 2261 C C . ASN A 1 282 ? 21.942 -4.076 -5.547 1.00 90.31 282 ASN A C 1
ATOM 2263 O O . ASN A 1 282 ? 22.668 -4.898 -4.993 1.00 90.31 282 ASN A O 1
ATOM 2267 N N . ALA A 1 283 ? 20.645 -3.961 -5.254 1.00 89.81 283 ALA A N 1
ATOM 2268 C CA . ALA A 1 283 ? 19.963 -4.775 -4.249 1.00 89.81 283 ALA A CA 1
ATOM 2269 C C . ALA A 1 283 ? 20.017 -6.269 -4.593 1.00 89.81 283 ALA A C 1
ATOM 2271 O O . ALA A 1 283 ? 20.390 -7.101 -3.769 1.00 89.81 283 ALA A O 1
ATOM 2272 N N . LYS A 1 284 ? 19.746 -6.627 -5.857 1.00 89.06 284 LYS A N 1
ATOM 2273 C CA . LYS A 1 284 ? 19.838 -8.016 -6.346 1.00 89.06 284 LYS A CA 1
ATOM 2274 C C . LYS A 1 284 ? 21.235 -8.622 -6.209 1.00 89.06 284 LYS A C 1
ATOM 2276 O O . LYS A 1 284 ? 21.348 -9.844 -6.143 1.00 89.06 284 LYS A O 1
ATOM 2281 N N . ARG A 1 285 ? 22.274 -7.789 -6.183 1.00 91.31 285 ARG A N 1
ATOM 2282 C CA . ARG A 1 285 ? 23.683 -8.184 -6.031 1.00 91.31 285 ARG A CA 1
ATOM 2283 C C . ARG A 1 285 ? 24.177 -8.129 -4.589 1.00 91.31 285 ARG A C 1
ATOM 2285 O O . ARG A 1 285 ? 25.336 -8.447 -4.352 1.00 91.31 285 ARG A O 1
ATOM 2292 N N . GLY A 1 286 ? 23.334 -7.701 -3.648 1.00 89.94 286 GLY A N 1
ATOM 2293 C CA . GLY A 1 286 ? 23.736 -7.465 -2.261 1.00 89.94 286 GLY A CA 1
ATOM 2294 C C . GLY A 1 286 ? 24.687 -6.276 -2.091 1.00 89.94 286 GLY A C 1
ATOM 2295 O O . GLY A 1 286 ? 25.458 -6.246 -1.141 1.00 89.94 286 GLY A O 1
ATOM 2296 N N . LEU A 1 287 ? 24.667 -5.314 -3.019 1.00 88.81 287 LEU A N 1
ATOM 2297 C CA . LEU A 1 287 ? 25.482 -4.092 -2.966 1.00 88.81 287 LEU A CA 1
ATOM 2298 C C . LEU A 1 287 ? 24.787 -2.944 -2.215 1.00 88.81 287 LEU A C 1
ATOM 2300 O O . LEU A 1 287 ? 25.360 -1.867 -2.071 1.00 88.81 287 LEU A O 1
ATOM 2304 N N . ASN A 1 288 ? 23.546 -3.149 -1.777 1.00 87.38 288 ASN A N 1
ATOM 2305 C CA . ASN A 1 288 ? 22.823 -2.279 -0.854 1.00 87.38 288 ASN A CA 1
ATOM 2306 C C . ASN A 1 288 ? 21.838 -3.119 -0.015 1.00 87.38 288 ASN A C 1
ATOM 2308 O O . ASN A 1 288 ? 21.693 -4.320 -0.243 1.00 87.38 288 ASN A O 1
ATOM 2312 N N . GLU A 1 289 ? 21.166 -2.479 0.941 1.00 85.62 289 GLU A N 1
ATOM 2313 C CA . GLU A 1 289 ? 20.275 -3.137 1.911 1.00 85.62 289 GLU A CA 1
ATOM 2314 C C . GLU A 1 289 ? 18.802 -3.196 1.472 1.00 85.62 289 GLU A C 1
ATOM 2316 O O . GLU A 1 289 ? 17.933 -3.609 2.240 1.00 85.62 289 GLU A O 1
ATOM 2321 N N . PHE A 1 290 ? 18.489 -2.780 0.241 1.00 87.81 290 PHE A N 1
ATOM 2322 C CA . PHE A 1 290 ? 17.121 -2.872 -0.252 1.00 87.81 290 PHE A CA 1
ATOM 2323 C C . PHE A 1 290 ? 16.735 -4.330 -0.513 1.00 87.81 290 PHE A C 1
ATOM 2325 O O . PHE A 1 290 ? 17.534 -5.157 -0.947 1.00 87.81 290 PHE A O 1
ATOM 2332 N N . VAL A 1 291 ? 15.458 -4.633 -0.314 1.00 90.06 291 VAL A N 1
ATOM 2333 C CA . VAL A 1 291 ? 14.825 -5.897 -0.670 1.00 90.06 291 VAL A CA 1
ATOM 2334 C C . VAL A 1 291 ? 14.182 -5.721 -2.048 1.00 90.06 291 VAL A C 1
ATOM 2336 O O . VAL A 1 291 ? 13.209 -4.979 -2.170 1.00 90.06 291 VAL A O 1
ATOM 2339 N N . PRO A 1 292 ? 14.689 -6.368 -3.108 1.00 91.19 292 PRO A N 1
ATOM 2340 C CA . PRO A 1 292 ? 14.073 -6.303 -4.425 1.00 91.19 292 PRO A CA 1
ATOM 2341 C C . PRO A 1 292 ? 12.927 -7.318 -4.540 1.00 91.19 292 PRO A C 1
ATOM 2343 O O . PRO A 1 292 ? 13.091 -8.500 -4.228 1.00 91.19 292 PRO A O 1
ATOM 2346 N N . LEU A 1 293 ? 11.780 -6.870 -5.043 1.00 91.06 293 LEU A N 1
ATOM 2347 C CA . LEU A 1 293 ? 10.629 -7.698 -5.392 1.00 91.06 293 LEU A CA 1
ATOM 2348 C C . LEU A 1 293 ? 10.243 -7.436 -6.849 1.00 91.06 293 LEU A C 1
ATOM 2350 O O . LEU A 1 293 ? 10.082 -6.288 -7.249 1.00 91.06 293 LEU A O 1
ATOM 2354 N N . PHE A 1 294 ? 10.055 -8.499 -7.627 1.00 90.88 294 PHE A N 1
ATOM 2355 C CA . PHE A 1 294 ? 9.573 -8.409 -9.003 1.00 90.88 294 PHE A CA 1
ATOM 2356 C C . PHE A 1 294 ? 8.229 -9.117 -9.152 1.00 90.88 294 PHE A C 1
ATOM 2358 O O . PHE A 1 294 ? 8.073 -10.256 -8.707 1.00 90.88 294 PHE A O 1
ATOM 2365 N N . ILE A 1 295 ? 7.275 -8.452 -9.805 1.00 89.50 295 ILE A N 1
ATOM 2366 C CA . ILE A 1 295 ? 5.931 -8.972 -10.057 1.00 89.50 295 ILE A CA 1
ATOM 2367 C C . ILE A 1 295 ? 5.663 -9.011 -11.576 1.00 89.50 295 ILE A C 1
ATOM 2369 O O . ILE A 1 295 ? 5.315 -7.977 -12.166 1.00 89.50 295 ILE A O 1
ATOM 2373 N N . PRO A 1 296 ? 5.801 -10.184 -12.224 1.00 90.06 296 PRO A N 1
ATOM 2374 C CA . PRO A 1 296 ? 5.574 -10.326 -13.663 1.00 90.06 296 PRO A CA 1
ATOM 2375 C C . PRO A 1 296 ? 4.088 -10.275 -14.027 1.00 90.06 296 PRO A C 1
ATOM 2377 O O . PRO A 1 296 ? 3.227 -10.358 -13.162 1.00 90.06 296 PRO A O 1
ATOM 2380 N N . TYR A 1 297 ? 3.746 -10.166 -15.314 1.00 87.50 297 TYR A N 1
ATOM 2381 C CA . TYR A 1 297 ? 2.332 -10.104 -15.728 1.00 87.50 297 TYR A CA 1
ATOM 2382 C C . TYR A 1 297 ? 1.582 -11.439 -15.570 1.00 87.50 297 TYR A C 1
ATOM 2384 O O . TYR A 1 297 ? 0.370 -11.442 -15.362 1.00 87.50 297 TYR A O 1
ATOM 2392 N N . ASN A 1 298 ? 2.286 -12.563 -15.716 1.00 86.44 298 ASN A N 1
ATOM 2393 C CA . ASN A 1 298 ? 1.715 -13.905 -15.899 1.00 86.44 298 ASN A CA 1
ATOM 2394 C C . ASN A 1 298 ? 1.285 -14.596 -14.596 1.00 86.44 298 ASN A C 1
ATOM 2396 O O . ASN A 1 298 ? 0.775 -15.711 -14.626 1.00 86.44 298 ASN A O 1
ATOM 2400 N N . VAL A 1 299 ? 1.492 -13.940 -13.456 1.00 86.06 299 VAL A N 1
ATOM 2401 C CA . VAL A 1 299 ? 1.010 -14.378 -12.133 1.00 86.06 299 VAL A CA 1
ATOM 2402 C C . VAL A 1 299 ? -0.420 -13.920 -11.853 1.00 86.06 299 VAL A C 1
ATOM 2404 O O . VAL A 1 299 ? -1.011 -14.334 -10.860 1.00 86.06 299 VAL A O 1
ATOM 2407 N N . LEU A 1 300 ? -0.990 -13.067 -12.712 1.00 81.44 300 LEU A N 1
ATOM 2408 C CA . LEU A 1 300 ? -2.401 -12.720 -12.626 1.00 81.44 300 LEU A CA 1
ATOM 2409 C C . LEU A 1 300 ? -3.276 -13.785 -13.286 1.00 81.44 300 LEU A C 1
ATOM 2411 O O . LEU A 1 300 ? -2.999 -14.174 -14.428 1.00 81.44 300 LEU A O 1
ATOM 2415 N N . PRO A 1 301 ? -4.380 -14.191 -12.633 1.00 78.75 301 PRO A N 1
ATOM 2416 C CA . PRO A 1 301 ? -5.377 -15.039 -13.269 1.00 78.75 301 PRO A CA 1
ATOM 2417 C C . PRO A 1 301 ? -5.836 -14.441 -14.609 1.00 78.75 301 PRO A C 1
ATOM 2419 O O . PRO A 1 301 ? -6.106 -13.245 -14.714 1.00 78.75 301 PRO A O 1
ATOM 2422 N N . GLY A 1 302 ? -5.887 -15.272 -15.653 1.00 79.00 302 GLY A N 1
ATOM 2423 C CA . GLY A 1 302 ? -6.311 -14.864 -16.998 1.00 79.00 302 GLY A CA 1
ATOM 2424 C C . GLY A 1 302 ? -5.263 -14.141 -17.850 1.00 79.00 302 GLY A C 1
ATOM 2425 O O . GLY A 1 302 ? -5.536 -13.859 -19.016 1.00 79.00 302 GLY A O 1
ATOM 2426 N N . ARG A 1 303 ? -4.054 -13.876 -17.333 1.00 85.06 303 ARG A N 1
ATOM 2427 C CA . ARG A 1 303 ? -2.957 -13.292 -18.121 1.00 85.06 303 ARG A CA 1
ATOM 2428 C C . ARG A 1 303 ? -1.976 -14.346 -18.614 1.00 85.06 303 ARG A C 1
ATOM 2430 O O . ARG A 1 303 ? -0.857 -14.470 -18.123 1.00 85.06 303 ARG A O 1
ATOM 2437 N N . ASP A 1 304 ? -2.391 -15.092 -19.626 1.00 86.69 304 ASP A N 1
ATOM 2438 C CA . ASP A 1 304 ? -1.534 -16.061 -20.302 1.00 86.69 304 ASP A CA 1
ATOM 2439 C C . ASP A 1 304 ? -0.755 -15.442 -21.483 1.00 86.69 304 ASP A C 1
ATOM 2441 O O . ASP A 1 304 ? -0.799 -14.238 -21.769 1.00 86.69 304 ASP A O 1
ATOM 2445 N N . ARG A 1 305 ? -0.022 -16.288 -22.214 1.00 86.69 305 ARG A N 1
ATOM 2446 C CA . ARG A 1 305 ? 0.741 -15.855 -23.392 1.00 86.69 305 ARG A CA 1
ATOM 2447 C C . ARG A 1 305 ? -0.159 -15.373 -24.535 1.00 86.69 305 ARG A C 1
ATOM 2449 O O . ARG A 1 305 ? 0.283 -14.557 -25.345 1.00 86.69 305 ARG A O 1
ATOM 2456 N N . ALA A 1 306 ? -1.384 -15.887 -24.644 1.00 87.00 306 ALA A N 1
ATOM 2457 C CA . ALA A 1 306 ? -2.332 -15.459 -25.666 1.00 87.00 306 ALA A CA 1
ATOM 2458 C C . ALA A 1 306 ? -2.860 -14.052 -25.355 1.00 87.00 306 ALA A C 1
ATOM 2460 O O . ALA A 1 306 ? -2.850 -13.193 -26.236 1.00 87.00 306 ALA A O 1
ATOM 2461 N N . TRP A 1 307 ? -3.221 -13.793 -24.096 1.00 87.88 307 TRP A N 1
ATOM 2462 C CA . TRP A 1 307 ? -3.548 -12.470 -23.577 1.00 87.88 307 TRP A CA 1
ATOM 2463 C C . TRP A 1 307 ? -2.411 -11.484 -23.830 1.00 87.88 307 TRP A C 1
ATOM 2465 O O . TRP A 1 307 ? -2.654 -10.409 -24.375 1.00 87.88 307 TRP A O 1
ATOM 2475 N N . TRP A 1 308 ? -1.167 -11.863 -23.515 1.00 87.31 308 TRP A N 1
ATOM 2476 C CA . TRP A 1 308 ? -0.010 -10.992 -23.721 1.00 87.31 308 TRP A CA 1
ATOM 2477 C C . TRP A 1 308 ? 0.120 -10.581 -25.187 1.00 87.31 308 TRP A C 1
ATOM 2479 O O . TRP A 1 308 ? 0.151 -9.391 -25.480 1.00 87.31 308 TRP A O 1
ATOM 2489 N N . LYS A 1 309 ? 0.093 -11.549 -26.117 1.00 87.50 309 LYS A N 1
ATOM 2490 C CA . LYS A 1 309 ? 0.185 -11.287 -27.564 1.00 87.50 309 LYS A CA 1
ATOM 2491 C C . LYS A 1 309 ? -0.920 -10.359 -28.067 1.00 87.50 309 LYS A C 1
ATOM 2493 O O . LYS A 1 309 ? -0.649 -9.511 -28.909 1.00 87.50 309 LYS A O 1
ATOM 2498 N N . ARG A 1 310 ? -2.154 -10.524 -27.577 1.00 87.94 310 ARG A N 1
ATOM 2499 C CA . ARG A 1 310 ? -3.278 -9.647 -27.943 1.00 87.94 310 ARG A CA 1
ATOM 2500 C C . ARG A 1 310 ? -3.072 -8.231 -27.400 1.00 87.94 310 ARG A C 1
ATOM 2502 O O . ARG A 1 310 ? -3.184 -7.272 -28.156 1.00 87.94 310 ARG A O 1
ATOM 2509 N N . THR A 1 311 ? -2.720 -8.106 -26.122 1.00 84.62 311 THR A N 1
ATOM 2510 C CA . THR A 1 311 ? -2.523 -6.818 -25.435 1.00 84.62 311 THR A CA 1
ATOM 2511 C C . THR A 1 311 ? -1.350 -6.025 -26.012 1.00 84.62 311 THR A C 1
ATOM 2513 O O . THR A 1 311 ? -1.413 -4.800 -26.101 1.00 84.62 311 THR A O 1
ATOM 2516 N N . THR A 1 312 ? -0.284 -6.706 -26.438 1.00 85.94 312 THR A N 1
ATOM 2517 C CA . THR A 1 312 ? 0.945 -6.073 -26.933 1.00 85.94 312 THR A CA 1
ATOM 2518 C C . THR A 1 312 ? 1.041 -5.996 -28.455 1.00 85.94 312 THR A C 1
ATOM 2520 O O . THR A 1 312 ? 2.041 -5.495 -28.962 1.00 85.94 312 THR A O 1
ATOM 2523 N N . ALA A 1 313 ? 0.004 -6.407 -29.195 1.00 87.19 313 ALA A N 1
ATOM 2524 C CA . ALA A 1 313 ? 0.017 -6.473 -30.661 1.00 87.19 313 ALA A CA 1
ATOM 2525 C C . ALA A 1 313 ? 0.425 -5.153 -31.343 1.00 87.19 313 ALA A C 1
ATOM 2527 O O . ALA A 1 313 ? 1.068 -5.169 -32.389 1.00 87.19 313 ALA A O 1
ATOM 2528 N N . ASN A 1 314 ? 0.087 -4.016 -30.725 1.00 85.44 314 ASN A N 1
ATOM 2529 C CA . ASN A 1 314 ? 0.372 -2.675 -31.245 1.00 85.44 314 ASN A CA 1
ATOM 2530 C C . ASN A 1 314 ? 1.585 -1.996 -30.578 1.00 85.44 314 ASN A C 1
ATOM 2532 O O . ASN A 1 314 ? 1.851 -0.819 -30.821 1.00 85.44 314 ASN A O 1
ATOM 2536 N N . PHE A 1 315 ? 2.307 -2.698 -29.702 1.00 80.88 315 PHE A N 1
ATOM 2537 C CA . PHE A 1 315 ? 3.474 -2.161 -29.007 1.00 80.88 3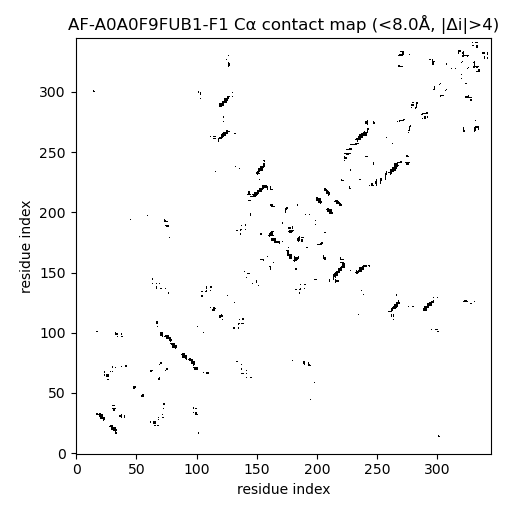15 PHE A CA 1
ATOM 2538 C C . PHE A 1 315 ? 4.749 -2.489 -29.796 1.00 80.88 315 PHE A C 1
ATOM 2540 O O . PHE A 1 315 ? 4.898 -3.604 -30.296 1.00 80.88 315 PHE A O 1
ATOM 2547 N N . PRO A 1 316 ? 5.736 -1.577 -29.848 1.00 83.69 316 PRO A N 1
ATOM 2548 C CA . PRO A 1 316 ? 7.103 -1.963 -30.182 1.00 83.69 316 PRO A CA 1
ATOM 2549 C C . PRO A 1 316 ? 7.581 -3.076 -29.237 1.00 83.69 316 PRO A C 1
ATOM 2551 O O . PRO A 1 316 ? 7.321 -3.000 -28.036 1.00 83.69 316 PRO A O 1
ATOM 2554 N N . GLY A 1 317 ? 8.307 -4.079 -29.745 1.00 81.88 317 GLY A N 1
ATOM 2555 C CA . GLY A 1 317 ? 8.665 -5.280 -28.970 1.00 81.88 317 GLY A CA 1
ATOM 2556 C C . GLY A 1 317 ? 9.348 -4.994 -27.625 1.00 81.88 317 GLY A C 1
ATOM 2557 O O . GLY A 1 317 ? 8.958 -5.556 -26.608 1.00 81.88 317 GLY A O 1
ATOM 2558 N N . TRP A 1 318 ? 10.295 -4.053 -27.581 1.00 79.81 318 TRP A N 1
ATOM 2559 C CA . TRP A 1 318 ? 10.951 -3.644 -26.329 1.00 79.81 318 TRP A CA 1
ATOM 2560 C C . TRP A 1 318 ? 9.972 -3.004 -25.329 1.00 79.81 318 TRP A C 1
ATOM 2562 O O . TRP A 1 318 ? 10.073 -3.227 -24.128 1.00 79.81 318 TRP A O 1
ATOM 2572 N N . LYS A 1 319 ? 8.984 -2.240 -25.815 1.00 82.31 319 LYS A N 1
ATOM 2573 C CA . LYS A 1 319 ? 7.978 -1.579 -24.975 1.00 82.31 319 LYS A CA 1
ATOM 2574 C C . LYS A 1 319 ? 6.961 -2.584 -24.440 1.00 82.31 319 LYS A C 1
ATOM 2576 O O . LYS A 1 319 ? 6.510 -2.449 -23.310 1.00 82.31 319 LYS A O 1
ATOM 2581 N N . ALA A 1 320 ? 6.620 -3.599 -25.233 1.00 85.44 320 ALA A N 1
ATOM 2582 C CA . ALA A 1 320 ? 5.796 -4.717 -24.787 1.00 85.44 320 ALA A CA 1
ATOM 2583 C C . ALA A 1 320 ? 6.436 -5.447 -23.595 1.00 85.44 320 ALA A C 1
ATOM 2585 O O . ALA A 1 320 ? 5.753 -5.721 -22.612 1.00 85.44 320 ALA A O 1
ATOM 2586 N N . LEU A 1 321 ? 7.746 -5.707 -23.678 1.00 86.19 321 LEU A N 1
ATOM 2587 C CA . LEU A 1 321 ? 8.526 -6.348 -22.617 1.00 86.19 321 LEU A CA 1
ATOM 2588 C C . LEU A 1 321 ? 8.657 -5.458 -21.377 1.00 86.19 321 LEU A C 1
ATOM 2590 O O . LEU A 1 321 ? 8.473 -5.947 -20.274 1.00 86.19 321 LEU A O 1
ATOM 2594 N N . GLN A 1 322 ? 8.865 -4.151 -21.543 1.00 84.44 322 GLN A N 1
ATOM 2595 C CA . GLN A 1 322 ? 8.928 -3.212 -20.420 1.00 84.44 322 GLN A CA 1
ATOM 2596 C C . GLN A 1 322 ? 7.590 -3.061 -19.673 1.00 84.44 322 GLN A C 1
ATOM 2598 O O . GLN A 1 322 ? 7.559 -3.004 -18.448 1.00 84.44 322 GLN A O 1
ATOM 2603 N N . GLU A 1 323 ? 6.467 -2.971 -20.392 1.00 85.31 323 GLU A N 1
ATOM 2604 C CA . GLU A 1 323 ? 5.149 -2.753 -19.774 1.00 85.31 323 GLU A CA 1
ATOM 2605 C C . GLU A 1 323 ? 4.560 -4.061 -19.203 1.00 85.31 323 GLU A C 1
ATOM 2607 O O . GLU A 1 323 ? 3.905 -4.066 -18.150 1.00 85.31 323 GLU A O 1
ATOM 2612 N N . TYR A 1 324 ? 4.818 -5.189 -19.877 1.00 89.25 324 TYR A N 1
ATOM 2613 C CA . TYR A 1 324 ? 4.335 -6.521 -19.509 1.00 89.25 324 TYR A CA 1
ATOM 2614 C C . TYR A 1 324 ? 5.460 -7.571 -19.485 1.00 89.25 324 TYR A C 1
ATOM 2616 O O . TYR A 1 324 ? 5.430 -8.514 -20.279 1.00 89.25 324 TYR A O 1
ATOM 2624 N N . PRO A 1 325 ? 6.433 -7.444 -18.568 1.00 89.94 325 PRO A N 1
ATOM 2625 C CA . PRO A 1 325 ? 7.534 -8.392 -18.439 1.00 89.94 325 PRO A CA 1
ATOM 2626 C C . PRO A 1 325 ? 7.103 -9.692 -17.755 1.00 89.94 325 PRO A C 1
ATOM 2628 O O . PRO A 1 325 ? 6.307 -9.684 -16.810 1.00 89.94 325 PRO A O 1
ATOM 2631 N N . SER A 1 326 ? 7.652 -10.815 -18.214 1.00 89.25 326 SER A N 1
ATOM 2632 C CA . SER A 1 326 ? 7.607 -12.102 -17.510 1.00 89.25 326 SER A CA 1
ATOM 2633 C C . SER A 1 326 ? 8.850 -12.346 -16.653 1.00 89.25 326 SER A C 1
ATOM 2635 O O . SER A 1 326 ? 8.782 -13.105 -15.687 1.00 89.25 326 SER A O 1
ATOM 2637 N N . THR A 1 327 ? 9.957 -11.664 -16.956 1.00 89.31 327 THR A N 1
ATOM 2638 C CA . THR A 1 327 ? 11.176 -11.661 -16.138 1.00 89.31 327 THR A CA 1
ATOM 2639 C C . THR A 1 327 ? 11.637 -10.238 -15.830 1.00 89.31 327 THR A C 1
ATOM 2641 O O . THR A 1 327 ? 11.328 -9.293 -16.553 1.00 89.31 327 THR A O 1
ATOM 2644 N N . GLN A 1 328 ? 12.397 -10.071 -14.751 1.00 86.19 328 GLN A N 1
ATOM 2645 C CA . GLN A 1 328 ? 12.948 -8.768 -14.365 1.00 86.19 328 GLN A CA 1
ATOM 2646 C C . GLN A 1 328 ? 13.890 -8.212 -15.452 1.00 86.19 328 GLN A C 1
ATOM 2648 O O . GLN A 1 328 ? 13.922 -7.012 -15.683 1.00 86.19 328 GLN A O 1
ATOM 2653 N N . GLU A 1 329 ? 14.622 -9.064 -16.175 1.00 85.19 329 GLU A N 1
ATOM 2654 C CA . GLU A 1 329 ? 15.516 -8.638 -17.257 1.00 85.19 329 GLU A CA 1
ATOM 2655 C C . GLU A 1 329 ? 14.727 -7.996 -18.398 1.00 85.19 329 GLU A C 1
ATOM 2657 O O . GLU A 1 329 ? 15.132 -6.954 -18.904 1.00 85.19 329 GLU A O 1
ATOM 2662 N N . GLU A 1 330 ? 13.575 -8.575 -18.754 1.00 85.06 330 GLU A N 1
ATOM 2663 C CA . GLU A 1 330 ? 12.665 -8.015 -19.755 1.00 85.06 330 GLU A CA 1
ATOM 2664 C C . GLU A 1 330 ? 12.143 -6.631 -19.348 1.00 85.06 330 GLU A C 1
ATOM 2666 O O . GLU A 1 330 ? 12.028 -5.747 -20.199 1.00 85.06 330 GLU A O 1
ATOM 2671 N N . ALA A 1 331 ? 11.868 -6.431 -18.054 1.00 82.19 331 ALA A N 1
ATOM 2672 C CA . ALA A 1 331 ? 11.287 -5.198 -17.524 1.00 82.19 331 ALA A CA 1
ATOM 2673 C C . ALA A 1 331 ? 12.178 -3.976 -17.790 1.00 82.19 331 ALA A C 1
ATOM 2675 O O . ALA A 1 331 ? 11.699 -2.899 -18.157 1.00 82.19 331 ALA A O 1
ATOM 2676 N N . PHE A 1 332 ? 13.494 -4.142 -17.652 1.00 81.69 332 PHE A N 1
ATOM 2677 C CA . PHE A 1 332 ? 14.445 -3.044 -17.797 1.00 81.69 332 PHE A CA 1
ATOM 2678 C C . PHE A 1 332 ? 15.004 -2.865 -19.216 1.00 81.69 332 PHE A C 1
ATOM 2680 O O . PHE A 1 332 ? 15.788 -1.937 -19.429 1.00 81.69 332 PHE A O 1
ATOM 2687 N N . LEU A 1 333 ? 14.581 -3.669 -20.200 1.00 76.88 333 LEU A N 1
ATOM 2688 C CA . LEU A 1 333 ? 15.009 -3.496 -21.592 1.00 76.88 333 LEU A CA 1
ATOM 2689 C C . LEU A 1 333 ? 14.589 -2.125 -22.149 1.00 76.88 333 LEU A C 1
ATOM 2691 O O . LEU A 1 333 ? 13.474 -1.641 -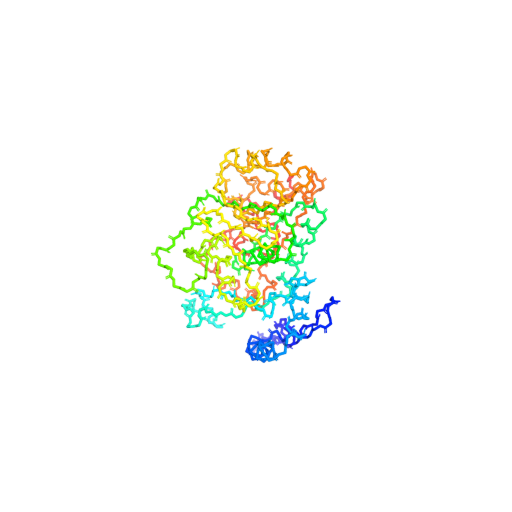21.927 1.00 76.88 333 LEU A O 1
ATOM 2695 N N . THR A 1 334 ? 15.478 -1.510 -22.932 1.00 63.62 334 THR A N 1
ATOM 2696 C CA . THR A 1 334 ? 15.182 -0.300 -23.712 1.00 63.62 334 THR A CA 1
ATOM 2697 C C . THR A 1 334 ? 15.388 -0.517 -25.209 1.00 63.62 334 THR A C 1
ATOM 2699 O O . THR A 1 334 ? 15.918 -1.538 -25.651 1.00 63.62 334 THR A O 1
ATOM 2702 N N . ALA A 1 335 ? 14.926 0.437 -26.022 1.00 55.47 335 ALA A N 1
ATOM 2703 C CA . ALA A 1 335 ? 15.135 0.402 -27.464 1.00 55.47 335 ALA A CA 1
ATOM 2704 C C . ALA A 1 335 ? 16.639 0.349 -27.799 1.00 55.47 335 ALA A C 1
ATOM 2706 O O . ALA A 1 335 ? 17.365 1.302 -27.532 1.00 55.47 335 ALA A O 1
ATOM 2707 N N . GLY A 1 336 ? 17.082 -0.746 -28.424 1.00 54.47 336 GLY A N 1
ATOM 2708 C CA . GLY A 1 336 ? 18.469 -0.935 -28.865 1.00 54.47 336 GLY A CA 1
ATOM 2709 C C . GLY A 1 336 ? 19.379 -1.689 -27.888 1.00 54.47 336 GLY A C 1
ATOM 2710 O O . GLY A 1 336 ? 20.518 -1.962 -28.253 1.00 54.47 336 GLY A O 1
ATOM 2711 N N . GLU A 1 337 ? 18.898 -2.071 -26.701 1.00 59.62 337 GLU A N 1
ATOM 2712 C CA . GLU A 1 337 ? 19.645 -2.904 -25.745 1.00 59.62 337 GLU A CA 1
ATOM 2713 C C . GLU A 1 337 ? 19.259 -4.387 -25.895 1.00 59.62 337 GLU A C 1
ATOM 2715 O O . GLU A 1 337 ? 18.089 -4.728 -26.089 1.00 59.62 337 GLU A O 1
ATOM 2720 N N . CYS A 1 338 ? 20.248 -5.284 -25.827 1.00 55.62 338 CYS A N 1
ATOM 2721 C CA . CYS A 1 338 ? 20.024 -6.730 -25.830 1.00 55.62 338 CYS A CA 1
ATOM 2722 C C . CYS A 1 338 ? 20.048 -7.278 -24.395 1.00 55.62 338 CYS A C 1
ATOM 2724 O O . CYS A 1 338 ? 20.710 -6.720 -23.523 1.00 55.62 338 CYS A O 1
ATOM 2726 N N . LEU A 1 339 ? 19.390 -8.419 -24.157 1.00 52.09 339 LEU A N 1
ATOM 2727 C CA . LEU A 1 339 ? 19.329 -9.083 -22.846 1.00 52.09 339 LEU A CA 1
ATOM 2728 C C . LEU A 1 339 ? 20.723 -9.308 -22.215 1.00 52.09 339 LEU A C 1
ATOM 2730 O O . LEU A 1 339 ? 20.869 -9.270 -20.999 1.00 52.09 339 LEU A O 1
ATOM 2734 N N . PHE A 1 340 ? 21.763 -9.497 -23.036 1.00 48.81 340 PHE A N 1
ATOM 2735 C CA . PHE A 1 340 ? 23.144 -9.691 -22.577 1.00 48.81 340 PHE A CA 1
ATOM 2736 C C . PHE A 1 340 ? 23.764 -8.458 -21.901 1.00 48.81 340 PHE A C 1
ATOM 2738 O O . PHE A 1 340 ? 24.666 -8.615 -21.080 1.00 48.81 340 PHE A O 1
ATOM 2745 N N . ASP A 1 341 ? 23.301 -7.246 -22.213 1.00 52.78 341 ASP A N 1
ATOM 2746 C CA . ASP A 1 341 ? 23.836 -6.021 -21.606 1.00 52.78 341 ASP A CA 1
ATOM 2747 C C . ASP A 1 341 ? 23.294 -5.792 -20.186 1.00 52.78 341 ASP A C 1
ATOM 2749 O O . ASP A 1 341 ? 23.947 -5.131 -19.382 1.00 52.78 341 ASP A O 1
ATOM 2753 N N . VAL A 1 342 ? 22.174 -6.435 -19.829 1.00 51.38 342 VAL A N 1
ATOM 2754 C CA . VAL A 1 342 ? 21.596 -6.410 -18.472 1.00 51.38 342 VAL A CA 1
ATOM 2755 C C . VAL A 1 342 ? 22.525 -7.094 -17.454 1.00 51.38 342 VAL A C 1
ATOM 2757 O O . VAL A 1 342 ? 22.622 -6.666 -16.306 1.00 51.38 342 VAL A O 1
ATOM 2760 N N . TYR A 1 343 ? 23.277 -8.117 -17.880 1.00 42.66 343 TYR A N 1
ATOM 2761 C CA . TYR A 1 343 ? 24.196 -8.875 -17.019 1.00 42.66 343 TYR A CA 1
ATOM 2762 C C . TYR A 1 343 ? 25.580 -8.233 -16.838 1.00 42.66 343 TYR A C 1
ATOM 2764 O O . TYR A 1 343 ? 26.329 -8.667 -15.968 1.00 42.66 343 TYR A O 1
ATOM 2772 N N . LYS A 1 344 ? 25.924 -7.207 -17.630 1.00 50.06 344 LYS A N 1
ATOM 2773 C CA . LYS A 1 344 ? 27.157 -6.408 -17.459 1.00 50.06 344 LYS A CA 1
ATOM 2774 C C . LYS A 1 344 ? 27.000 -5.268 -16.445 1.00 50.06 344 LYS A C 1
ATOM 2776 O O . LYS A 1 344 ? 27.974 -4.554 -16.208 1.00 50.06 344 LYS A O 1
ATOM 2781 N N . LEU A 1 345 ? 25.772 -5.124 -15.913 1.00 47.12 345 LEU A N 1
ATOM 2782 C CA . LEU A 1 345 ? 25.401 -4.424 -14.676 1.00 47.12 345 LEU A CA 1
ATOM 2783 C C . LEU A 1 345 ? 26.482 -4.496 -13.617 1.00 47.12 345 LEU A C 1
ATOM 2785 O O . LEU A 1 345 ? 26.456 -3.744 -12.623 1.00 47.12 345 LEU A O 1
#

Solvent-accessible surface area (backbone atoms only — not comparable to full-atom values): 18918 Å² total; per-residue (Å²): 135,83,86,85,84,80,76,76,82,76,76,93,75,84,66,77,77,72,53,64,57,45,64,41,91,86,75,66,51,75,44,48,55,44,69,68,60,24,52,56,50,38,54,53,55,50,58,48,35,76,75,30,66,67,60,33,52,53,51,53,51,45,32,63,78,26,68,69,54,32,36,54,61,50,31,48,42,78,42,70,62,35,72,47,98,90,56,69,78,39,73,36,90,67,35,78,40,74,36,60,72,50,75,62,51,50,53,49,36,52,47,52,51,47,25,49,79,72,52,35,29,35,37,39,38,34,24,67,94,69,57,62,69,56,42,53,44,50,53,53,47,47,43,45,71,62,38,72,61,41,33,34,37,40,32,20,68,39,49,67,53,29,42,38,76,41,96,64,69,78,91,54,100,44,47,70,44,34,42,64,88,17,53,49,6,42,42,50,49,32,58,72,57,43,57,73,94,71,56,69,60,51,49,53,52,93,45,35,38,33,28,69,80,44,56,9,33,43,36,48,49,41,62,38,65,63,38,66,51,86,57,79,33,51,32,37,38,30,50,45,42,42,72,34,90,45,43,57,46,22,48,64,37,27,55,70,43,28,76,85,16,16,44,43,34,35,25,50,50,61,26,61,92,31,56,47,43,50,53,42,55,33,17,74,69,68,73,46,82,43,45,62,42,78,43,44,41,62,75,42,80,83,35,47,73,66,48,47,53,63,76,34,66,88,44,60,72,44,56,32,26,19,46,52,11,77,45,73,71,41,18,34,38,40,90,92,60,56,81,72,61,66,77,75,108

Organism: NCBI:txid412755

Secondary struct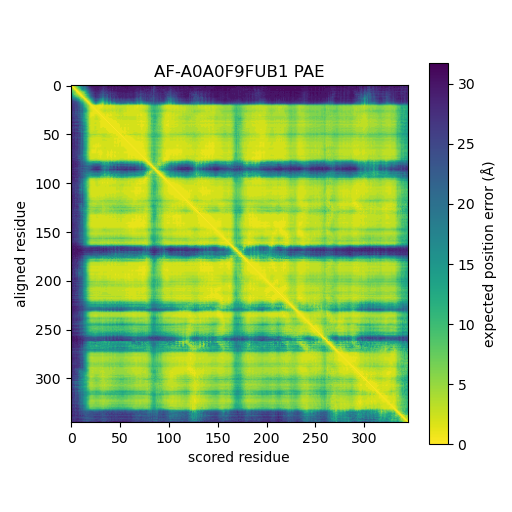ure (DSSP, 8-state):
-----------S--S----SEEE-TTT--EEE-SHHHHHHHHHHHHHHHHH-HHHHHHHHHHHHH-HHHHHHHH-EEE--EEE-TTS-EEE-S--EEE----HHHHHHHHHHHHHHHHT--EEEEE-TTS-HHHHHHHHHHHHHHHSSS-EEEEEESSHHHH--B-S---S-TTSPPBPTTSHHHHHHHHHHTS-GGG---EEEETTEEEETTT--EEEEEE--TTTT-SS--SEEEEETGGG-TTHHHHHHHHHHHTSSSEEEEEE----SSSHHHHHHHHHHTTSSS-EEEEE-GGGSTT--HHHHHHHTTTS-HHHHHHHS-SSHHHHT--TT--HHHHTT-

Foldseek 3Di:
DDDPPPPDPDDPDDFPPPPQWDADPFLRDIAGLPQVVNVVVLVVLVVVVVVDVVSVVSLLVVLLRDLLSVQSRFFWAFQQWDDDLPDDIDGDPDGIGRRRDDPVLSVLLVVLVVCLVVLFAAEEAEFPPRCNLVSNLSSVLSCQQRPAQAFEEEEEQDLLQAFDFDPDDDDDPADTATDCNHSRNVSSNRLVRGDPVSRAHWHDDRQWIARPVRGYIYGYDYDDLQPQLPAQHQEYEYEALQPHPNSVSSCVSNVVSSPVHYYYYYHQADACPGPSNVVQVCVVVVVDRYDYHYYAQPSDRSDDPVVLCVVCVPPDPLVSQCNGNPDPLSVRGDVPDDSVVSVVD

InterPro domains:
  IPR027417 P-loop containing nucleoside triphosphate hydrolase [G3DSA:3.40.50.300] (37-293)

Mean predicted aligned error: 8.93 Å

pLDDT: mean 81.22, std 16.75, range [32.75, 98.38]

=== Feature glossary ===
Key to the feature types in this record:

pLDDT. pLDDT is the predicted lDDT-Cα score: AlphaFold's confidence that the local environment of each residue (all inter-atomic distances within 15 Å) is correctly placed. It is a per-residue number between 0 and 100, with higher meaning more reliable.

Radius of gyration, Cα contacts, bounding box. The geometric summary reports three shape descriptors. Rg (radius of gyration) measures how spread out the Cα atoms are about their centre of mass; compact globular proteins have small Rg, elongated or unfolded ones large. Cα contacts (<8 Å, |i−j|>4) count long-range residue pairs in spatial proximity — high for tightly packed folds, near zero for rods or random coil. The bounding-box extents give the protein's footprint along x, y, z in Å.

Backbone torsions (φ/ψ). Backbone dihedral angles. Every residue except chain termini has a φ (preceding-C → N → Cα → C) and a ψ (N → Cα → C → next-N). They are reported in degrees following the IUPAC sign convention. Secondary structure is essentially a statement about which (φ, ψ) basin each residue occupies.

Contact-map, Ramachandran, and PAE plots. Plot images: a contact map (which residues are close in 3D, as an N×N binary image), a Ramachandran scatter (backbone torsion angles, revealing secondary-structure composition at a glance), and — for AlphaFold structures — a PAE heatmap (pairwise prediction confidence).

Predicted aligned error. Predicted Aligned Error (PAE) is an AlphaFold confidence matrix: entry (i, j) is the expected error in the position of residue j, in ångströms, when the prediction is superimposed on the true structure at residue i. Low PAE within a block of residues means that block is internally rigid and well-predicted; high PAE between two blocks means their relative placement is uncertain even if each block individually is confident.

Secondary structure (3-state, P-SEA). Three-state secondary structure (P-SEA) collapses the eight DSSP classes into helix (a), strand (b), and coil (c). P-SEA assigns these from Cα geometry alone — distances and angles — without requiring backbone oxygens, so it works on any Cα trace.

Solvent-accessible surface area. Solvent-accessible surface area (SASA) is the area in Å² traced out by the centre of a 1.4 Å probe sphere (a water molecule) rolled over the protein's van der Waals surface (Shrake–Rupley / Lee–Richards construction). Buried residues have near-zero SASA; fully exposed residues can exceed 200 Å². The total SASA scales roughly with the number of surface residues.

Foldseek 3Di. The Foldseek 3Di string encodes local tertiary geometry as a 20-letter alphabet — one character per residue — derived from the relative positions of nearby Cα atoms. Unlike the amino-acid sequence, 3Di is a direct function of the 3D structure, so two proteins with the same fold have similar 3Di strings even at low sequence identity.

B-factor. For experimental (PDB) structures, the B-factor (temperature factor) quantifies the positional spread of each atom in the crystal — a combination of thermal vibration and static disorder — in units of Å². High B-factors mark flexible loops or poorly resolved regions; low B-factors mark the rigid, well-ordered core.

mmCIF coordinates. The mmCIF block holds the 3D Cartesian coordinates of each backbone atom (N, Cα, C, O) in ångströms. mmCIF is the PDB's canonical archive format — a tagged-loop text representation of the atomic model.

InterPro / GO / CATH / organism. Functional annotations link the protein to curated databases. InterPro entries identify conserved domains and families by matching the sequence against member-database signatures (Pfam, PROSITE, CDD, …). Gene Ontology (GO) terms describe molecular function, biological process, and cellular component in a controlled vocabulary. CATH places the structure in a hierarchical fold classification (Class/Architecture/Topology/Homologous-superfamily). The organism is the source species.

Rendered structure images. Structure images are PyMOL renders from six orthogonal camera directions. Cartoon representation draws helices as coils and strands as arrows; sticks shows the backbone as bonds; surface shows the solvent-excluded envelope. Rainbow coloring maps sequence position to hue (blue→red, N→C); chain coloring assigns a distinct color per polypeptide.

Sequence. This is the polypeptide sequence — one letter per residue, N-terminus first. Length ranges from a few dozen residues for small domains to over a thousand for large multi-domain proteins.

Secondary structure (8-state, DSSP). The SS8 string is DSSP's per-residue secondary-structure call. α-helix (H) means an i→i+4 H-bond ladder; β-strand (E) means the residue participates in a β-sheet; 3₁₀ (G) and π (I) are tighter and wider helices; T/S are turns/bends; '-' is loop.

Nearest PDB structures. Structural nearest neighbors (via Foldseek easy-search vs the PDB). Reported per hit: target PDB id, E-value, and alignment TM-score. A TM-score above ~0.5 is the conventional threshold for 'same fold'.